Protein AF-A0A7X8Z8Q1-F1 (afdb_monomer_lite)

Sequence (194 aa):
MADNWYVILELEFDPPVEDEQKIADKIDERAKFWSTHFNDFKMGAQYRAWHQNIPQIKKDMIGAANIRKQLAADACTIVYGPVDKLLKTIGRKGNITADEGDKLSKKLKISVDVVKKRAAKLGIKWDTSGGSKDYQATYDKYYKTKPQNASSFDGMKQMLSSFNVDNLYDFLYVNTTVKNANRLPCETLRQRAA

Structure (mmCIF, N/CA/C/O backbone):
data_AF-A0A7X8Z8Q1-F1
#
_entry.id   AF-A0A7X8Z8Q1-F1
#
loop_
_atom_site.group_PDB
_atom_site.id
_atom_site.type_symbol
_atom_site.label_atom_id
_atom_site.label_alt_id
_atom_site.label_comp_id
_atom_site.label_asym_id
_atom_site.label_entity_id
_atom_site.label_seq_id
_atom_site.pdbx_PDB_ins_code
_atom_site.Cartn_x
_atom_site.Cartn_y
_atom_site.Cartn_z
_atom_site.occupancy
_atom_site.B_iso_or_equiv
_atom_site.auth_seq_id
_atom_site.auth_comp_id
_atom_site.auth_asym_id
_atom_site.auth_atom_id
_atom_site.pdbx_PDB_model_num
ATOM 1 N N . MET A 1 1 ? -9.024 14.309 16.406 1.00 36.28 1 MET A N 1
ATOM 2 C CA . MET A 1 1 ? -9.022 13.390 15.250 1.00 36.28 1 MET A CA 1
ATOM 3 C C . MET A 1 1 ? -10.351 12.669 15.314 1.00 36.28 1 MET A C 1
ATOM 5 O O . MET A 1 1 ? -10.751 12.312 16.412 1.00 36.28 1 MET A O 1
ATOM 9 N N . ALA A 1 2 ? -11.109 12.615 14.220 1.00 45.81 2 ALA A N 1
ATOM 10 C CA . ALA A 1 2 ? -12.362 11.866 14.207 1.00 45.81 2 ALA A CA 1
ATOM 11 C C . ALA A 1 2 ? -11.986 10.383 14.145 1.00 45.81 2 ALA A C 1
ATOM 13 O O . ALA A 1 2 ? -11.731 9.853 13.064 1.00 45.81 2 ALA A O 1
ATOM 14 N N . ASP A 1 3 ? -11.798 9.770 15.311 1.00 64.50 3 ASP A N 1
ATOM 15 C CA . ASP A 1 3 ? -11.379 8.380 15.381 1.00 64.50 3 ASP A CA 1
ATOM 16 C C . ASP A 1 3 ? -12.528 7.506 14.868 1.00 64.50 3 ASP A C 1
ATOM 18 O O . ASP A 1 3 ? -13.650 7.556 15.368 1.00 64.50 3 ASP A O 1
ATOM 22 N N . ASN A 1 4 ? -12.263 6.742 13.813 1.00 76.25 4 ASN A N 1
ATOM 23 C CA . ASN A 1 4 ? -13.272 5.892 13.206 1.00 76.25 4 ASN A CA 1
ATOM 24 C C . ASN A 1 4 ? -13.434 4.602 14.021 1.00 76.25 4 ASN A C 1
ATOM 26 O O . ASN A 1 4 ? -12.453 3.900 14.276 1.00 76.25 4 ASN A O 1
ATOM 30 N N . TRP A 1 5 ? -14.673 4.256 14.376 1.00 76.94 5 TRP A N 1
ATOM 31 C CA . TRP A 1 5 ? -14.970 3.087 15.202 1.00 76.94 5 TRP A CA 1
ATOM 32 C C . TRP A 1 5 ? -14.520 1.756 14.584 1.00 76.94 5 TRP A C 1
ATOM 34 O O . TRP A 1 5 ? -14.044 0.900 15.322 1.00 76.94 5 TRP A O 1
ATOM 44 N N . TYR A 1 6 ? -14.548 1.592 13.254 1.00 73.50 6 TYR A N 1
ATOM 45 C CA . TYR A 1 6 ? -14.004 0.385 12.606 1.00 73.50 6 TYR A CA 1
ATOM 46 C C . TYR A 1 6 ? -12.494 0.251 12.816 1.00 73.50 6 TYR A C 1
ATOM 48 O O . TYR A 1 6 ? -11.993 -0.854 13.008 1.00 73.50 6 TYR A O 1
ATOM 56 N N . VAL A 1 7 ? -11.771 1.374 12.815 1.00 73.12 7 VAL A N 1
ATOM 57 C CA . VAL A 1 7 ? -10.318 1.394 13.028 1.00 73.12 7 VAL A CA 1
ATOM 58 C C . VAL A 1 7 ? -9.995 1.133 14.499 1.00 73.12 7 VAL A C 1
ATOM 60 O O . VAL A 1 7 ? -9.106 0.341 14.790 1.00 73.12 7 VAL A O 1
ATOM 63 N N . ILE A 1 8 ? -10.744 1.742 15.424 1.00 76.56 8 ILE A N 1
ATOM 64 C CA . ILE A 1 8 ? -10.557 1.557 16.874 1.00 76.56 8 ILE A CA 1
ATOM 65 C C . ILE A 1 8 ? -10.864 0.120 17.310 1.00 76.56 8 ILE A C 1
ATOM 67 O O . ILE A 1 8 ? -10.159 -0.449 18.142 1.00 76.56 8 ILE A O 1
ATOM 71 N N . LEU A 1 9 ? -11.930 -0.466 16.767 1.00 75.75 9 LEU A N 1
ATOM 72 C CA . LEU A 1 9 ? -12.338 -1.831 17.089 1.00 75.75 9 LEU A CA 1
ATOM 73 C C . LEU A 1 9 ? -11.526 -2.888 16.325 1.00 75.75 9 LEU A C 1
ATOM 75 O O . LEU A 1 9 ? -11.705 -4.078 16.584 1.00 75.75 9 LEU A O 1
ATOM 79 N N . GLU A 1 10 ? -10.637 -2.462 15.417 1.00 72.38 10 GLU A N 1
ATOM 80 C CA . GLU A 1 10 ? -9.893 -3.322 14.486 1.00 72.38 10 GLU A CA 1
ATOM 81 C C . GLU A 1 10 ? -10.821 -4.299 13.740 1.00 72.38 10 GLU A C 1
ATOM 83 O O . GLU A 1 10 ? -10.521 -5.481 13.574 1.00 72.38 10 GLU A O 1
ATOM 88 N N . LEU A 1 11 ? -11.989 -3.806 13.325 1.00 73.81 11 LEU A N 1
ATOM 89 C CA . LEU A 1 11 ? -12.964 -4.583 12.566 1.00 73.81 11 LEU A CA 1
ATOM 90 C C . LEU A 1 11 ? -12.566 -4.648 11.091 1.00 73.81 11 LEU A C 1
ATOM 92 O O . LEU A 1 11 ? -12.027 -3.688 10.536 1.00 73.81 11 LEU A O 1
ATOM 96 N N . GLU A 1 12 ? -12.902 -5.756 10.428 1.00 64.31 12 GLU A N 1
ATOM 97 C CA . GLU A 1 12 ? -12.781 -5.843 8.974 1.00 64.31 12 GLU A CA 1
ATOM 98 C C . GLU A 1 12 ? -13.734 -4.834 8.314 1.00 64.31 12 GLU A C 1
ATOM 100 O O . GLU A 1 12 ? -14.942 -4.808 8.569 1.00 64.31 12 GLU A O 1
ATOM 105 N N . PHE A 1 13 ? -13.158 -3.951 7.497 1.00 69.00 13 PHE A N 1
ATOM 106 C CA . PHE A 1 13 ? -13.870 -2.890 6.781 1.00 69.00 13 PHE A CA 1
ATOM 107 C C . PHE A 1 13 ? -13.945 -3.137 5.260 1.00 69.00 13 PHE A C 1
ATOM 109 O O . PHE A 1 13 ? -14.604 -2.368 4.562 1.00 69.00 13 PHE A O 1
ATOM 116 N N . ASP A 1 14 ? -13.308 -4.198 4.741 1.00 56.62 14 ASP A N 1
ATOM 117 C CA . ASP A 1 14 ? -13.342 -4.604 3.324 1.00 56.62 14 ASP A CA 1
ATOM 118 C C . ASP A 1 14 ? -13.239 -6.145 3.183 1.00 56.62 14 ASP A C 1
ATOM 120 O O . ASP A 1 14 ? -12.134 -6.673 3.012 1.00 56.62 14 ASP A O 1
ATOM 124 N N . PRO A 1 15 ? -14.361 -6.890 3.275 1.00 57.16 15 PRO A N 1
ATOM 125 C CA . PRO A 1 15 ? -15.748 -6.419 3.350 1.00 57.16 15 PRO A CA 1
ATOM 126 C C . PRO A 1 15 ? -16.149 -5.938 4.761 1.00 57.16 15 PRO A C 1
ATOM 128 O O . PRO A 1 15 ? -15.620 -6.438 5.752 1.00 57.16 15 PRO A O 1
ATOM 131 N N . PRO A 1 16 ? -17.078 -4.971 4.882 1.00 67.12 16 PRO A N 1
ATOM 132 C CA . PRO A 1 16 ? -17.529 -4.485 6.180 1.00 67.12 16 PRO A CA 1
ATOM 133 C C . PRO A 1 16 ? -18.301 -5.569 6.933 1.00 67.12 16 PRO A C 1
ATOM 135 O O . PRO A 1 16 ? -19.224 -6.175 6.390 1.00 67.12 16 PRO A O 1
ATOM 138 N N . VAL A 1 17 ? -17.965 -5.777 8.207 1.00 68.56 17 VAL A N 1
ATOM 139 C CA . VAL A 1 17 ? -18.779 -6.616 9.097 1.00 68.56 17 VAL A CA 1
ATOM 140 C C . VAL A 1 17 ? -20.164 -5.974 9.243 1.00 68.56 17 VAL A C 1
ATOM 142 O O . VAL A 1 17 ? -20.275 -4.870 9.778 1.00 68.56 17 VAL A O 1
ATOM 145 N N . GLU A 1 18 ? -21.207 -6.646 8.748 1.00 65.12 18 GLU A N 1
ATOM 146 C CA . GLU A 1 18 ? -22.607 -6.197 8.865 1.00 65.12 18 GLU A CA 1
ATOM 147 C C . GLU A 1 18 ? -23.336 -6.815 10.076 1.00 65.12 18 GLU A C 1
ATOM 149 O O . GLU A 1 18 ? -24.336 -6.257 10.534 1.00 65.12 18 GLU A O 1
ATOM 154 N N . ASP A 1 19 ? -22.804 -7.915 10.626 1.00 75.06 19 ASP A N 1
ATOM 155 C CA . ASP A 1 19 ? -23.360 -8.636 11.778 1.00 75.06 19 ASP A CA 1
ATOM 156 C C . ASP A 1 19 ? -23.301 -7.794 13.061 1.00 75.06 19 ASP A C 1
ATOM 158 O O . ASP A 1 19 ? -22.237 -7.606 13.658 1.00 75.06 19 ASP A O 1
ATOM 162 N N . GLU A 1 20 ? -24.465 -7.349 13.538 1.00 74.19 20 GLU A N 1
ATOM 163 C CA . GLU A 1 20 ? -24.579 -6.526 14.752 1.00 74.19 20 GLU A CA 1
ATOM 164 C C . GLU A 1 20 ? -24.026 -7.244 15.984 1.00 74.19 20 GLU A C 1
ATOM 166 O O . GLU A 1 20 ? -23.407 -6.627 16.848 1.00 74.19 20 GLU A O 1
ATOM 171 N N . GLN A 1 21 ? -24.220 -8.562 16.037 1.00 76.56 21 GLN A N 1
ATOM 172 C CA . GLN A 1 21 ? -23.800 -9.400 17.152 1.00 76.56 21 GLN A CA 1
ATOM 173 C C . GLN A 1 21 ? -22.279 -9.573 17.184 1.00 76.56 21 GLN A C 1
ATOM 175 O O . GLN A 1 21 ? -21.671 -9.396 18.233 1.00 76.56 21 GLN A O 1
ATOM 180 N N . LYS A 1 22 ? -21.635 -9.765 16.023 1.00 78.56 22 LYS A N 1
ATOM 181 C CA . LYS A 1 22 ? -20.165 -9.783 15.935 1.00 78.56 22 LYS A CA 1
ATOM 182 C C . LYS A 1 22 ? -19.559 -8.442 16.330 1.00 78.56 22 LYS A C 1
ATOM 184 O O . LYS A 1 22 ? -18.524 -8.412 16.985 1.00 78.56 22 LYS A O 1
ATOM 189 N N . ILE A 1 23 ? -20.194 -7.334 15.941 1.00 77.12 23 ILE A N 1
ATOM 190 C CA . ILE A 1 23 ? -19.758 -5.991 16.340 1.00 77.12 23 ILE A CA 1
ATOM 191 C C . ILE A 1 23 ? -19.909 -5.819 17.856 1.00 77.12 23 ILE A C 1
ATOM 193 O O . ILE A 1 23 ? -18.981 -5.333 18.498 1.00 77.12 23 ILE A O 1
ATOM 197 N N . ALA A 1 24 ? -21.034 -6.245 18.438 1.00 80.00 24 ALA A N 1
ATOM 198 C CA . ALA A 1 24 ? -21.265 -6.199 19.881 1.00 80.00 24 ALA A CA 1
ATOM 199 C C . ALA A 1 24 ? -20.206 -6.996 20.654 1.00 80.00 24 ALA A C 1
ATOM 201 O O . ALA A 1 24 ? -19.577 -6.449 21.561 1.00 80.00 24 ALA A O 1
ATOM 202 N N . ASP A 1 25 ? -19.951 -8.236 20.233 1.00 83.56 25 ASP A N 1
ATOM 203 C CA . ASP A 1 25 ? -18.945 -9.111 20.835 1.00 83.56 25 ASP A CA 1
ATOM 204 C C . ASP A 1 25 ? -17.553 -8.472 20.765 1.00 83.56 25 ASP A C 1
ATOM 206 O O . ASP A 1 25 ? -16.800 -8.483 21.742 1.00 83.56 25 ASP A O 1
ATOM 210 N N . LYS A 1 26 ? -17.217 -7.835 19.635 1.00 83.50 26 LYS A N 1
ATOM 211 C CA . LYS A 1 26 ? -15.917 -7.178 19.466 1.00 83.50 26 LYS A CA 1
ATOM 212 C C . LYS A 1 26 ? -15.772 -5.891 20.262 1.00 83.50 26 LYS A C 1
ATOM 214 O O . LYS A 1 26 ? -14.686 -5.631 20.781 1.00 83.50 26 LYS A O 1
ATOM 219 N N . ILE A 1 27 ? -16.850 -5.124 20.419 1.00 84.00 27 ILE A N 1
ATOM 220 C CA . ILE A 1 27 ? -16.888 -3.984 21.340 1.00 84.00 27 ILE A CA 1
ATOM 221 C C . ILE A 1 27 ? -16.636 -4.466 22.767 1.00 84.00 27 ILE A C 1
ATOM 223 O O . ILE A 1 27 ? -15.822 -3.867 23.462 1.00 84.00 27 ILE A O 1
ATOM 227 N N . ASP A 1 28 ? -17.276 -5.552 23.198 1.00 83.62 28 ASP A N 1
ATOM 228 C CA . ASP A 1 28 ? -17.140 -6.051 24.567 1.00 83.62 28 ASP A CA 1
ATOM 229 C C . ASP A 1 28 ? -15.753 -6.672 24.831 1.00 83.62 28 ASP A C 1
ATOM 231 O O . ASP A 1 28 ? -15.176 -6.469 25.904 1.00 83.62 28 ASP A O 1
ATOM 235 N N . GLU A 1 29 ? -15.158 -7.365 23.854 1.00 86.50 29 GLU A N 1
ATOM 236 C CA . GLU A 1 29 ? -13.759 -7.807 23.932 1.00 86.50 29 GLU A CA 1
ATOM 237 C C . GLU A 1 29 ? -12.791 -6.622 24.045 1.00 86.50 29 GLU A C 1
ATOM 239 O O . GLU A 1 29 ? -11.922 -6.601 24.924 1.00 86.50 29 GLU A O 1
ATOM 244 N N . ARG A 1 30 ? -12.947 -5.610 23.182 1.00 84.06 30 ARG A N 1
ATOM 245 C CA . ARG A 1 30 ? -12.082 -4.423 23.185 1.00 84.06 30 ARG A CA 1
ATOM 246 C C . ARG A 1 30 ? -12.275 -3.580 24.436 1.00 84.06 30 ARG A C 1
ATOM 248 O O . ARG A 1 30 ? -11.290 -3.100 24.985 1.00 84.06 30 ARG A O 1
ATOM 255 N N . ALA A 1 31 ? -13.495 -3.484 24.954 1.00 85.00 31 ALA A N 1
ATOM 256 C CA . ALA A 1 31 ? -13.794 -2.837 26.225 1.00 85.00 31 ALA A CA 1
ATOM 257 C C . ALA A 1 31 ? -13.007 -3.464 27.384 1.00 85.00 31 ALA A C 1
ATOM 259 O O . ALA A 1 31 ? -12.359 -2.752 28.153 1.00 85.00 31 ALA A O 1
ATOM 260 N N . LYS A 1 32 ? -13.010 -4.801 27.482 1.00 86.56 32 LYS A N 1
ATOM 261 C CA . LYS A 1 32 ? -12.230 -5.546 28.487 1.00 86.56 32 LYS A CA 1
ATOM 262 C C . LYS A 1 32 ? -10.726 -5.346 28.304 1.00 86.56 32 LYS A C 1
ATOM 264 O O . LYS A 1 32 ? -9.998 -5.168 29.282 1.00 86.56 32 LYS A O 1
ATOM 269 N N . PHE A 1 33 ? -10.261 -5.351 27.056 1.00 86.50 33 PHE A N 1
ATOM 270 C CA . PHE A 1 33 ? -8.860 -5.093 26.744 1.00 86.50 33 PHE A CA 1
ATOM 271 C C . PHE A 1 33 ? -8.441 -3.688 27.194 1.00 86.50 33 PHE A C 1
ATOM 273 O O . PHE A 1 33 ? -7.469 -3.549 27.937 1.00 86.50 33 PHE A O 1
ATOM 280 N N . TRP A 1 34 ? -9.196 -2.654 26.817 1.00 87.06 34 TRP A N 1
ATOM 281 C CA . TRP A 1 34 ? -8.911 -1.267 27.180 1.00 87.06 34 TRP A CA 1
ATOM 282 C C . TRP A 1 34 ? -8.914 -1.057 28.689 1.00 87.06 34 TRP A C 1
ATOM 284 O O . TRP A 1 34 ? -7.965 -0.469 29.199 1.00 87.06 34 TRP A O 1
ATOM 294 N N . SER A 1 35 ? -9.914 -1.580 29.408 1.00 83.88 35 SER A N 1
ATOM 295 C CA . SER A 1 35 ? -10.007 -1.419 30.865 1.00 83.88 35 SER A CA 1
ATOM 296 C C . SER A 1 35 ? -8.839 -2.056 31.614 1.00 83.88 35 SER A C 1
ATOM 298 O O . SER A 1 35 ? -8.353 -1.494 32.595 1.00 83.88 35 SER A O 1
ATOM 300 N N . THR A 1 36 ? -8.318 -3.171 31.100 1.00 84.06 36 THR A N 1
ATOM 301 C CA . THR A 1 36 ? -7.148 -3.856 31.666 1.00 84.06 36 THR A CA 1
ATOM 302 C C . THR A 1 36 ? -5.845 -3.107 31.355 1.00 84.06 36 THR A C 1
ATOM 304 O O . THR A 1 36 ? -4.914 -3.113 32.157 1.00 84.06 36 THR A O 1
ATOM 307 N N . HIS A 1 37 ? -5.785 -2.398 30.224 1.00 84.12 37 HIS A N 1
ATOM 308 C CA . HIS A 1 37 ? -4.598 -1.671 29.759 1.00 84.12 37 HIS A CA 1
ATOM 309 C C . HIS A 1 37 ? -4.628 -0.166 30.072 1.00 84.12 37 HIS A C 1
ATOM 311 O O . HIS A 1 37 ? -3.801 0.589 29.565 1.00 84.12 37 HIS A O 1
ATOM 317 N N . PHE A 1 38 ? -5.516 0.317 30.948 1.00 82.62 38 PHE A N 1
ATOM 318 C CA . PHE A 1 38 ? -5.538 1.735 31.340 1.00 82.62 38 PHE A CA 1
ATOM 319 C C . PHE A 1 38 ? -4.209 2.233 31.922 1.00 82.62 38 PHE A C 1
ATOM 321 O O . PHE A 1 38 ? -3.868 3.409 31.773 1.00 82.62 38 PHE A O 1
ATOM 328 N N . ASN A 1 39 ? -3.440 1.354 32.560 1.00 78.06 39 ASN A N 1
ATOM 329 C CA . ASN A 1 39 ? -2.140 1.697 33.135 1.00 78.06 39 ASN A CA 1
ATOM 330 C C . ASN A 1 39 ? -0.989 1.664 32.113 1.00 78.06 39 ASN A C 1
ATOM 332 O O . ASN A 1 39 ? 0.160 1.873 32.493 1.00 78.06 39 ASN A O 1
ATOM 336 N N . ASP A 1 40 ? -1.273 1.426 30.828 1.00 82.88 40 ASP A N 1
ATOM 337 C CA . ASP A 1 40 ? -0.276 1.509 29.763 1.00 82.88 40 ASP A CA 1
ATOM 338 C C . ASP A 1 40 ? 0.251 2.949 29.638 1.00 82.88 40 ASP A C 1
ATOM 340 O O . ASP A 1 40 ? -0.505 3.900 29.422 1.00 82.88 40 ASP A O 1
ATOM 344 N N . PHE A 1 41 ? 1.568 3.106 29.770 1.00 74.88 41 PHE A N 1
ATOM 345 C CA . PHE A 1 41 ? 2.250 4.398 29.750 1.00 74.88 41 PHE A CA 1
ATOM 346 C C . PHE A 1 41 ? 2.099 5.141 28.414 1.00 74.88 41 PHE A C 1
ATOM 348 O O . PHE A 1 41 ? 2.119 6.369 28.391 1.00 74.88 41 PHE A O 1
ATOM 355 N N . LYS A 1 42 ? 1.946 4.419 27.295 1.00 78.75 42 LYS A N 1
ATOM 356 C CA . LYS A 1 42 ? 1.845 5.031 25.961 1.00 78.75 42 LYS A CA 1
ATOM 357 C C . LYS A 1 42 ? 0.400 5.216 25.518 1.00 78.75 42 LYS A C 1
ATOM 359 O O . LYS A 1 42 ? 0.052 6.285 25.026 1.00 78.75 42 LYS A O 1
ATOM 364 N N . MET A 1 43 ? -0.427 4.185 25.686 1.00 78.31 43 MET A N 1
ATOM 365 C CA . MET A 1 43 ? -1.784 4.152 25.123 1.00 78.31 43 MET A CA 1
ATOM 366 C C . MET A 1 43 ? -2.901 4.248 26.169 1.00 78.31 43 MET A C 1
ATOM 368 O O . MET A 1 43 ? -4.070 4.357 25.806 1.00 78.31 43 MET A O 1
ATOM 372 N N . GLY A 1 44 ? -2.583 4.299 27.465 1.00 81.06 44 GLY A N 1
ATOM 373 C CA . GLY A 1 44 ? -3.581 4.293 28.538 1.00 81.06 44 GLY A CA 1
ATOM 374 C C . GLY A 1 44 ? -4.571 5.461 28.494 1.00 81.06 44 GLY A C 1
ATOM 375 O O . GLY A 1 44 ? -5.733 5.299 28.868 1.00 81.06 44 GLY A O 1
ATOM 376 N N . ALA A 1 45 ? -4.158 6.642 28.023 1.00 83.25 45 ALA A N 1
ATOM 377 C CA . ALA A 1 45 ? -5.069 7.776 27.828 1.00 83.25 45 ALA A CA 1
ATOM 378 C C . ALA A 1 45 ? -6.061 7.530 26.674 1.00 83.25 45 ALA A C 1
ATOM 380 O O . ALA A 1 45 ? -7.244 7.841 26.806 1.00 83.25 45 ALA A O 1
ATOM 381 N N . GLN A 1 46 ? -5.600 6.913 25.579 1.00 81.50 46 GLN A N 1
ATOM 382 C CA . GLN A 1 46 ? -6.444 6.565 24.431 1.00 81.50 46 GLN A CA 1
ATOM 383 C C . GLN A 1 46 ? -7.420 5.440 24.779 1.00 81.50 46 GLN A C 1
ATOM 385 O O . GLN A 1 46 ? -8.611 5.569 24.522 1.00 81.50 46 GLN A O 1
ATOM 390 N N . TYR A 1 47 ? -6.955 4.393 25.467 1.00 82.88 47 TYR A N 1
ATOM 391 C CA . TYR A 1 47 ? -7.818 3.305 25.929 1.00 82.88 47 TYR A CA 1
ATOM 392 C C . TYR A 1 47 ? -8.934 3.801 26.855 1.00 82.88 47 TYR A C 1
ATOM 394 O O . TYR A 1 47 ? -10.079 3.375 26.709 1.00 82.88 47 TYR A O 1
ATOM 402 N N . ARG A 1 48 ? -8.645 4.745 27.765 1.00 81.94 48 ARG A N 1
ATOM 403 C CA . ARG A 1 48 ? -9.681 5.381 28.600 1.00 81.94 48 ARG A CA 1
ATOM 404 C C . ARG A 1 48 ? -10.696 6.152 27.759 1.00 81.94 48 ARG A C 1
ATOM 406 O O . ARG A 1 48 ? -11.894 5.999 27.984 1.00 81.94 48 ARG A O 1
ATOM 413 N N . ALA A 1 49 ? -10.235 6.939 26.787 1.00 84.81 49 ALA A N 1
ATOM 414 C CA . ALA A 1 49 ? -11.114 7.699 25.903 1.00 84.81 49 ALA A CA 1
ATOM 415 C C . ALA A 1 49 ? -12.013 6.782 25.052 1.00 84.81 49 ALA A C 1
ATOM 417 O O . ALA A 1 49 ? -13.216 7.014 24.955 1.00 84.81 49 ALA A O 1
ATOM 418 N N . TRP A 1 50 ? -11.472 5.703 24.478 1.00 83.12 50 TRP A N 1
ATOM 419 C CA . TRP A 1 50 ? -12.260 4.736 23.705 1.00 83.12 50 TRP A CA 1
ATOM 420 C C . TRP A 1 50 ? -13.253 3.973 24.578 1.00 83.12 50 TRP A C 1
ATOM 422 O O . TRP A 1 50 ? -14.410 3.816 24.196 1.00 83.12 50 TRP A O 1
ATOM 432 N N . HIS A 1 51 ? -12.848 3.585 25.790 1.00 84.31 51 HIS A N 1
ATOM 433 C CA . HIS A 1 51 ? -13.740 2.933 26.742 1.00 84.31 51 H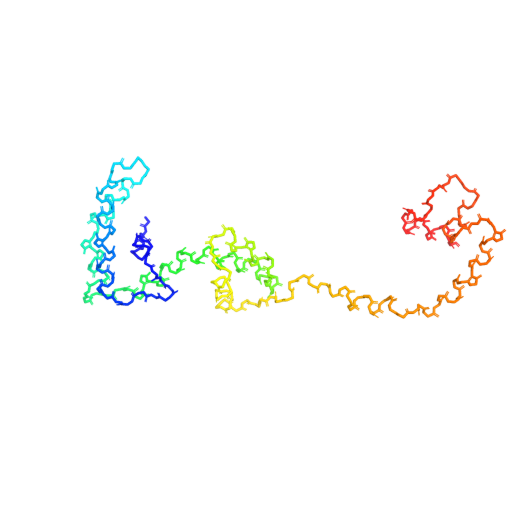IS A CA 1
ATOM 434 C C . HIS A 1 51 ? -14.904 3.841 27.171 1.00 84.31 51 HIS A C 1
ATOM 436 O O . HIS A 1 51 ? -16.040 3.385 27.275 1.00 84.31 51 HIS A O 1
ATOM 442 N N . GLN A 1 52 ? -14.661 5.136 27.390 1.00 84.62 52 GLN A N 1
ATOM 443 C CA . GLN A 1 52 ? -15.731 6.094 27.696 1.00 84.62 52 GLN A CA 1
ATOM 444 C C . GLN A 1 52 ? -16.708 6.280 26.527 1.00 84.62 52 GLN A C 1
ATOM 446 O O . GLN A 1 52 ? -17.894 6.507 26.756 1.00 84.62 52 GLN A O 1
ATOM 451 N N . ASN A 1 53 ? -16.238 6.123 25.288 1.00 83.75 53 ASN A N 1
ATOM 452 C CA . ASN A 1 53 ? -17.058 6.239 24.084 1.00 83.75 53 ASN A CA 1
ATOM 453 C C . ASN A 1 53 ? -17.827 4.957 23.716 1.00 83.75 53 ASN A C 1
ATOM 455 O O . ASN A 1 53 ? -18.594 4.990 22.759 1.00 83.75 53 ASN A O 1
ATOM 459 N N . ILE A 1 54 ? -17.713 3.851 24.465 1.00 82.81 54 ILE A N 1
ATOM 460 C CA . ILE A 1 54 ? -18.457 2.599 24.195 1.00 82.81 54 ILE A CA 1
ATOM 461 C C . ILE A 1 54 ? -19.966 2.814 23.983 1.00 82.81 54 ILE A C 1
ATOM 463 O O . ILE A 1 54 ? -20.500 2.245 23.029 1.00 82.81 54 ILE A O 1
ATOM 467 N N . PRO A 1 55 ? -20.683 3.616 24.796 1.00 82.00 55 PRO A N 1
ATOM 468 C CA . PRO A 1 55 ? -22.109 3.854 24.575 1.00 82.00 55 PRO A CA 1
ATOM 469 C C . PRO A 1 55 ? -22.390 4.540 23.232 1.00 82.00 55 PRO A C 1
ATOM 471 O O . PRO A 1 55 ? -23.363 4.205 22.559 1.00 82.00 55 PRO A O 1
ATOM 474 N N . GLN A 1 56 ? -21.514 5.461 22.820 1.00 80.75 56 GLN A N 1
ATOM 475 C CA . GLN A 1 56 ? -21.606 6.154 21.537 1.00 80.75 56 GLN A CA 1
ATOM 476 C C . GLN A 1 56 ? -21.272 5.210 20.374 1.00 80.75 56 GLN A C 1
ATOM 478 O O . GLN A 1 56 ? -22.016 5.164 19.402 1.00 80.75 56 GLN A O 1
ATOM 483 N N . ILE A 1 57 ? -20.237 4.375 20.516 1.00 78.50 57 ILE A N 1
ATOM 484 C CA . ILE A 1 57 ? -19.880 3.325 19.549 1.00 78.50 57 ILE A CA 1
ATOM 485 C C . ILE A 1 57 ? -21.057 2.368 19.351 1.00 78.50 57 ILE A C 1
ATOM 487 O O . ILE A 1 57 ? -21.443 2.091 18.217 1.00 78.50 57 ILE A O 1
ATOM 491 N N . LYS A 1 58 ? -21.665 1.892 20.447 1.00 79.81 58 LYS A N 1
ATOM 492 C CA . LYS A 1 58 ? -22.853 1.035 20.382 1.00 79.81 58 LYS A CA 1
ATOM 493 C C . LYS A 1 58 ? -24.002 1.762 19.694 1.00 79.81 58 LYS A C 1
ATOM 495 O O . LYS A 1 58 ? -24.644 1.143 18.874 1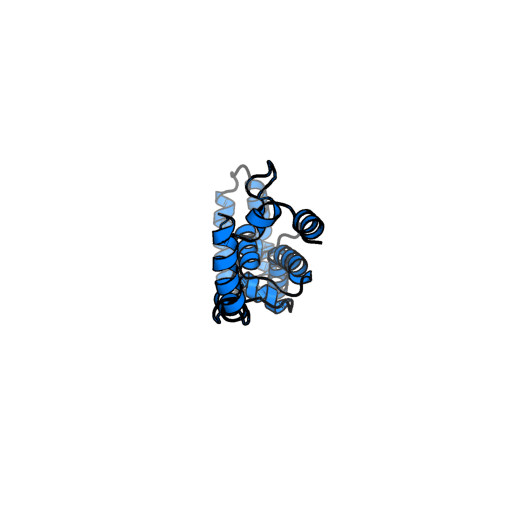.00 79.81 58 LYS A O 1
ATOM 500 N N . LYS A 1 59 ? -24.226 3.055 19.925 1.00 79.00 59 LYS A N 1
ATOM 501 C CA . LYS A 1 59 ? -25.291 3.818 19.250 1.00 79.00 59 LYS A CA 1
ATOM 502 C C . LYS A 1 59 ? -25.047 4.031 17.747 1.00 79.00 59 LYS A C 1
ATOM 504 O O . LYS A 1 59 ? -25.986 3.948 16.959 1.00 79.00 59 LYS A O 1
ATOM 509 N N . ASP A 1 60 ? -23.804 4.301 17.357 1.00 73.88 60 ASP A N 1
ATOM 510 C CA . ASP A 1 60 ? -23.420 4.575 15.966 1.00 73.88 60 ASP A CA 1
ATOM 511 C C . ASP A 1 60 ? -23.329 3.287 15.131 1.00 73.88 60 ASP A C 1
ATOM 513 O O . ASP A 1 60 ? -23.635 3.283 13.934 1.00 73.88 60 ASP A O 1
ATOM 517 N N . MET A 1 61 ? -22.923 2.183 15.770 1.00 71.12 61 MET A N 1
ATOM 518 C CA . MET A 1 61 ? -22.728 0.879 15.139 1.00 71.12 61 MET A CA 1
ATOM 519 C C . MET A 1 61 ? -23.821 -0.142 15.447 1.00 71.12 61 MET A C 1
ATOM 521 O O . MET A 1 61 ? -23.820 -1.181 14.811 1.00 71.12 61 MET A O 1
ATOM 525 N N . ILE A 1 62 ? -24.732 0.056 16.396 1.00 67.75 62 ILE A N 1
ATOM 526 C CA . ILE A 1 62 ? -25.787 -0.905 16.769 1.00 67.75 62 ILE A CA 1
ATOM 527 C C . ILE A 1 62 ? -27.088 -0.132 17.028 1.00 67.75 62 ILE A C 1
ATOM 529 O O . ILE A 1 62 ? -27.177 0.717 17.911 1.00 67.75 62 ILE A O 1
ATOM 533 N N . GLY A 1 63 ? -28.126 -0.421 16.243 1.00 63.56 63 GLY A N 1
ATOM 534 C CA . GLY A 1 63 ? -29.433 0.229 16.361 1.00 63.56 63 GLY A CA 1
ATOM 535 C C . GLY A 1 63 ? -29.772 1.189 15.217 1.00 63.56 63 GLY A C 1
ATOM 536 O O . GLY A 1 63 ? -29.136 1.196 14.168 1.00 63.56 63 GLY A O 1
ATOM 537 N N . ALA A 1 64 ? -30.822 1.989 15.415 1.00 54.16 64 ALA A N 1
ATOM 538 C CA . ALA A 1 64 ? -31.559 2.667 14.341 1.00 54.16 64 ALA A CA 1
ATOM 539 C C . ALA A 1 64 ? -30.778 3.738 13.552 1.00 54.16 64 ALA A C 1
ATOM 541 O O . ALA A 1 64 ? -31.170 4.062 12.435 1.00 54.16 64 ALA A O 1
ATOM 542 N N . ALA A 1 65 ? -29.690 4.287 14.105 1.00 61.16 65 ALA A N 1
ATOM 543 C CA . ALA A 1 65 ? -28.859 5.278 13.414 1.00 61.16 65 ALA A CA 1
ATOM 544 C C . ALA A 1 65 ? -27.915 4.652 12.370 1.00 61.16 65 ALA A C 1
ATOM 546 O O . ALA A 1 65 ? -27.540 5.337 11.425 1.00 61.16 65 ALA A O 1
ATOM 547 N N . ASN A 1 66 ? -27.545 3.376 12.559 1.00 65.50 66 ASN A N 1
ATOM 548 C CA . ASN A 1 66 ? -26.686 2.531 11.721 1.00 65.50 66 ASN A CA 1
ATOM 549 C C . ASN A 1 66 ? -25.869 3.261 10.633 1.00 65.50 66 ASN A C 1
ATOM 551 O O . ASN A 1 66 ? -26.105 3.103 9.433 1.00 65.50 66 ASN A O 1
ATOM 555 N N . ILE A 1 67 ? -24.845 4.011 11.046 1.00 71.25 67 ILE A N 1
ATOM 556 C CA . ILE A 1 67 ? -23.911 4.661 10.114 1.00 71.25 67 ILE A CA 1
ATOM 557 C C . ILE A 1 67 ? -22.755 3.728 9.714 1.00 71.25 67 ILE A C 1
ATOM 559 O O . ILE A 1 67 ? -21.737 4.190 9.197 1.00 71.25 67 ILE A O 1
ATOM 563 N N . ARG A 1 68 ? -22.898 2.401 9.901 1.00 69.50 68 ARG A N 1
ATOM 564 C CA . ARG A 1 68 ? -21.846 1.394 9.642 1.00 69.50 68 ARG A CA 1
ATOM 565 C C . ARG A 1 68 ? -21.253 1.503 8.244 1.00 69.50 68 ARG A C 1
ATOM 567 O O . ARG A 1 68 ? -20.039 1.459 8.101 1.00 69.50 68 ARG A O 1
ATOM 574 N N . LYS A 1 69 ? -22.088 1.681 7.214 1.00 69.06 69 LYS A N 1
ATOM 575 C CA . LYS A 1 69 ? -21.626 1.776 5.817 1.00 69.06 69 LYS A CA 1
ATOM 576 C C . LYS A 1 69 ? -20.770 3.018 5.573 1.00 69.06 69 LYS A C 1
ATOM 578 O O . LYS A 1 69 ? -19.778 2.945 4.852 1.00 69.06 69 LYS A O 1
ATOM 583 N N . GLN A 1 70 ? -21.130 4.137 6.196 1.00 71.25 70 GLN A N 1
ATOM 584 C CA . GLN A 1 70 ? -20.376 5.382 6.090 1.00 71.25 70 GLN A CA 1
ATOM 585 C C . GLN A 1 70 ? -19.084 5.309 6.908 1.00 71.25 70 GLN A C 1
ATOM 587 O O . GLN A 1 70 ? -18.020 5.627 6.388 1.00 71.25 70 GLN A O 1
ATOM 592 N N . LEU A 1 71 ? -19.143 4.772 8.130 1.00 72.25 71 LEU A N 1
ATOM 593 C CA . LEU A 1 71 ? -17.960 4.520 8.952 1.00 72.25 71 LEU A CA 1
ATOM 594 C C . LEU A 1 71 ? -16.991 3.542 8.274 1.00 72.25 71 LEU A C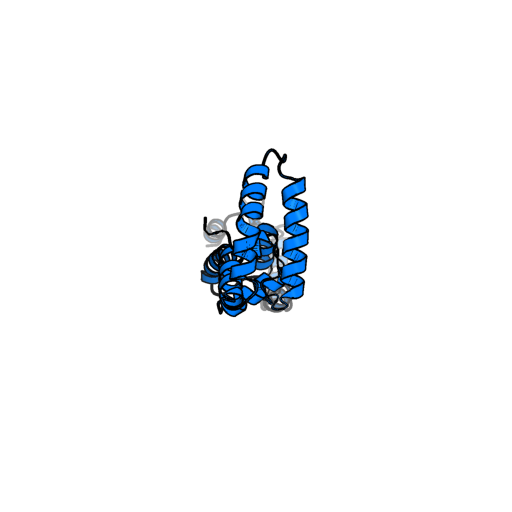 1
ATOM 596 O O . LEU A 1 71 ? -15.793 3.794 8.268 1.00 72.25 71 LEU A O 1
ATOM 600 N N . ALA A 1 72 ? -17.472 2.472 7.644 1.00 68.94 72 ALA A N 1
ATOM 601 C CA . ALA A 1 72 ? -16.624 1.548 6.895 1.00 68.94 72 ALA A CA 1
ATOM 602 C C . ALA A 1 72 ? -15.958 2.227 5.685 1.00 68.94 72 ALA A C 1
ATOM 604 O O . ALA A 1 72 ? -14.769 2.020 5.433 1.00 68.94 72 ALA A O 1
ATOM 605 N N . ALA A 1 73 ? -16.691 3.076 4.957 1.00 70.62 73 ALA A N 1
ATOM 606 C CA . ALA A 1 73 ? -16.145 3.852 3.844 1.00 70.62 73 ALA A CA 1
ATOM 607 C C . ALA A 1 73 ? -15.098 4.883 4.306 1.00 70.62 73 ALA A C 1
ATOM 609 O O . ALA A 1 73 ? -14.053 5.043 3.665 1.00 70.62 73 ALA A O 1
ATOM 610 N N . ASP A 1 74 ? -15.330 5.535 5.443 1.00 73.69 74 ASP A N 1
ATOM 611 C CA . ASP A 1 74 ? -14.380 6.466 6.049 1.00 73.69 74 ASP A CA 1
ATOM 612 C C . ASP A 1 74 ? -13.141 5.732 6.581 1.00 73.69 74 ASP A C 1
ATOM 614 O O . ASP A 1 74 ? -12.023 6.187 6.354 1.00 73.69 74 ASP A O 1
ATOM 618 N N . ALA A 1 75 ? -13.297 4.552 7.193 1.00 72.25 75 ALA A N 1
ATOM 619 C CA . ALA A 1 75 ? -12.187 3.707 7.638 1.00 72.25 75 ALA A CA 1
ATOM 620 C C . ALA A 1 75 ? -11.337 3.246 6.450 1.00 72.25 75 ALA A C 1
ATOM 622 O O . ALA A 1 75 ? -10.114 3.391 6.467 1.00 72.25 75 ALA A O 1
ATOM 623 N N . CYS A 1 76 ? -11.989 2.798 5.371 1.00 68.50 76 CYS A N 1
ATOM 624 C CA . CYS A 1 76 ? -11.334 2.524 4.097 1.00 68.50 76 CYS A CA 1
ATOM 625 C C . CYS A 1 76 ? -10.548 3.742 3.603 1.00 68.50 76 CYS A C 1
ATOM 627 O O . CYS A 1 76 ? -9.440 3.594 3.102 1.00 68.50 76 CYS A O 1
ATOM 629 N N . THR A 1 77 ? -11.101 4.948 3.719 1.00 70.88 77 THR A N 1
ATOM 630 C CA . THR A 1 77 ? -10.442 6.176 3.253 1.00 70.88 77 THR A CA 1
ATOM 631 C C . THR A 1 77 ? -9.272 6.575 4.150 1.00 70.88 77 THR A C 1
ATOM 633 O O . THR A 1 77 ? -8.251 7.030 3.646 1.00 70.88 77 THR A O 1
ATOM 636 N N . ILE A 1 78 ? -9.360 6.360 5.461 1.00 71.88 78 ILE A N 1
ATOM 637 C CA . ILE A 1 78 ? -8.267 6.626 6.404 1.00 71.88 78 ILE A CA 1
ATOM 638 C C . ILE A 1 78 ? -7.111 5.647 6.172 1.00 71.88 78 ILE A C 1
ATOM 640 O O . ILE A 1 78 ? -5.958 6.068 6.069 1.00 71.88 78 ILE A O 1
ATOM 644 N N . VAL A 1 79 ? -7.412 4.352 6.037 1.00 70.50 79 VAL A N 1
ATOM 645 C CA . VAL A 1 79 ? -6.392 3.304 5.883 1.00 70.50 79 VAL A CA 1
ATOM 646 C C . VAL A 1 79 ? -5.823 3.282 4.464 1.00 70.50 79 VAL A C 1
ATOM 648 O O . VAL A 1 79 ? -4.606 3.235 4.279 1.00 70.50 79 VAL A O 1
ATOM 651 N N . TYR A 1 80 ? -6.679 3.363 3.444 1.00 71.44 80 TYR A N 1
ATOM 652 C CA . TYR A 1 80 ? -6.255 3.325 2.046 1.00 71.44 80 TYR A CA 1
ATOM 653 C C . TYR A 1 80 ? -5.961 4.697 1.449 1.00 71.44 80 TYR A C 1
ATOM 655 O O . TYR A 1 80 ? -5.341 4.754 0.398 1.00 71.44 80 TYR A O 1
ATOM 663 N N . GLY A 1 81 ? -6.319 5.813 2.079 1.00 74.69 81 GLY A N 1
ATOM 664 C CA . GLY A 1 81 ? -6.023 7.155 1.560 1.00 74.69 81 GLY A CA 1
ATOM 665 C C . GLY A 1 81 ? -4.530 7.393 1.291 1.00 74.69 81 GLY A C 1
ATOM 666 O O . GLY A 1 81 ? -4.172 7.836 0.194 1.00 74.69 81 GLY A O 1
ATOM 667 N N . PRO A 1 82 ? -3.625 7.051 2.230 1.00 74.06 82 PRO A N 1
ATOM 668 C CA . PRO A 1 82 ? -2.184 7.090 1.987 1.00 74.06 82 PRO A CA 1
ATOM 669 C C . PRO A 1 82 ? -1.738 6.130 0.873 1.00 74.06 82 PRO A C 1
ATOM 671 O O . PRO A 1 82 ? -0.888 6.495 0.057 1.00 74.06 82 PRO A O 1
ATOM 674 N N . VAL A 1 83 ? -2.334 4.932 0.811 1.00 73.62 83 VAL A N 1
ATOM 675 C CA . VAL A 1 83 ? -2.067 3.913 -0.221 1.00 73.62 83 VAL A CA 1
ATOM 676 C C . VAL A 1 83 ? -2.439 4.457 -1.598 1.00 73.62 83 VAL A C 1
ATOM 678 O O . VAL A 1 83 ? -1.611 4.473 -2.501 1.00 73.62 83 VAL A O 1
ATOM 681 N N . ASP A 1 84 ? -3.648 4.986 -1.743 1.00 76.12 84 ASP A N 1
ATOM 682 C CA . ASP A 1 84 ? -4.184 5.544 -2.977 1.00 76.12 84 ASP A CA 1
ATOM 683 C C . ASP A 1 84 ? -3.384 6.762 -3.443 1.00 76.12 84 ASP A C 1
ATOM 685 O O . ASP A 1 84 ? -3.154 6.935 -4.638 1.00 76.12 84 ASP A O 1
ATOM 689 N N . LYS A 1 85 ? -2.921 7.612 -2.518 1.00 80.31 85 LYS A N 1
ATOM 690 C CA . LYS A 1 85 ? -2.066 8.759 -2.854 1.00 80.31 85 LYS A CA 1
ATOM 691 C C . LYS A 1 85 ? -0.719 8.304 -3.420 1.00 80.31 85 LYS A C 1
ATOM 693 O O . LYS A 1 85 ? -0.233 8.881 -4.397 1.00 80.31 85 LYS A O 1
ATOM 698 N N . LEU A 1 86 ? -0.128 7.260 -2.839 1.00 76.25 86 LEU A N 1
ATOM 699 C CA . LEU A 1 86 ? 1.107 6.659 -3.343 1.00 76.25 86 LEU A CA 1
ATOM 700 C C . LEU A 1 86 ? 0.877 5.959 -4.685 1.00 76.25 86 LEU A C 1
ATOM 702 O O . LEU A 1 86 ? 1.636 6.204 -5.620 1.00 76.25 86 LEU A O 1
ATOM 706 N N . LEU A 1 87 ? -0.204 5.189 -4.817 1.00 77.44 87 LEU A N 1
ATOM 707 C CA . LEU A 1 87 ? -0.609 4.551 -6.070 1.00 77.44 87 LEU A CA 1
ATOM 708 C C . LEU A 1 87 ? -0.813 5.580 -7.182 1.00 77.44 87 LEU A C 1
ATOM 710 O O . LEU A 1 87 ? -0.258 5.413 -8.259 1.00 77.44 87 LEU A O 1
ATOM 714 N N . LYS A 1 88 ? -1.510 6.691 -6.918 1.00 79.31 88 LYS A N 1
ATOM 715 C CA . LYS A 1 88 ? -1.658 7.799 -7.878 1.00 79.31 88 LYS A CA 1
ATOM 716 C C . LYS A 1 88 ? -0.319 8.424 -8.258 1.00 79.31 88 LYS A C 1
ATOM 718 O O . LYS A 1 88 ? -0.146 8.830 -9.399 1.00 79.31 88 LYS A O 1
ATOM 723 N N . THR A 1 89 ? 0.623 8.518 -7.322 1.00 77.81 89 THR A N 1
ATOM 724 C CA . THR A 1 89 ? 1.949 9.093 -7.593 1.00 77.81 89 THR A CA 1
ATOM 725 C C . THR A 1 89 ? 2.785 8.174 -8.483 1.00 77.81 89 THR A C 1
ATOM 727 O O . THR A 1 89 ? 3.410 8.653 -9.425 1.00 77.81 89 THR A O 1
ATOM 730 N N . ILE A 1 90 ? 2.763 6.865 -8.221 1.00 74.12 90 ILE A N 1
ATOM 731 C CA . ILE A 1 90 ? 3.490 5.855 -9.006 1.00 74.12 90 ILE A CA 1
ATOM 732 C C . ILE A 1 90 ? 2.820 5.672 -10.379 1.00 74.12 90 ILE A C 1
ATOM 734 O O . ILE A 1 90 ? 3.476 5.754 -11.414 1.00 74.12 90 ILE A O 1
ATOM 738 N N . GLY A 1 91 ? 1.491 5.556 -10.395 1.00 67.69 91 GLY A N 1
ATOM 739 C CA . GLY A 1 91 ? 0.661 5.406 -11.589 1.00 67.69 91 GLY A CA 1
ATOM 740 C C . GLY A 1 91 ? 0.637 6.617 -12.528 1.00 67.69 91 GLY A C 1
ATOM 741 O O . GLY A 1 91 ? 0.151 6.487 -13.647 1.00 67.69 91 GLY A O 1
ATOM 742 N N . ARG A 1 92 ? 1.213 7.776 -12.156 1.00 69.88 92 ARG A N 1
ATOM 743 C CA . ARG A 1 92 ? 1.450 8.895 -13.100 1.00 69.88 92 ARG A CA 1
ATOM 744 C C . ARG A 1 92 ? 2.300 8.483 -14.301 1.00 69.88 92 ARG A C 1
ATOM 746 O O . ARG A 1 92 ? 2.194 9.105 -15.350 1.00 69.88 92 ARG A O 1
ATOM 753 N N . LYS A 1 93 ? 3.127 7.445 -14.154 1.00 65.31 93 LYS A N 1
ATOM 754 C CA . LYS A 1 93 ? 3.920 6.865 -15.245 1.00 65.31 93 LYS A CA 1
ATOM 755 C C . LYS A 1 93 ? 3.097 5.978 -16.192 1.00 65.31 93 LYS A C 1
ATOM 757 O O . LYS A 1 93 ? 3.659 5.405 -17.116 1.00 65.31 93 LYS A O 1
ATOM 762 N N . GLY A 1 94 ? 1.787 5.856 -15.969 1.00 62.72 94 GLY A N 1
ATOM 763 C CA . GLY A 1 94 ? 0.856 5.056 -16.767 1.00 62.72 94 GLY A CA 1
ATOM 764 C C . GLY A 1 94 ? 0.637 3.648 -16.213 1.00 62.72 94 GLY A C 1
ATOM 765 O O . GLY A 1 94 ? -0.499 3.171 -16.215 1.00 62.72 94 GLY A O 1
ATOM 766 N N . ASN A 1 95 ? 1.688 3.020 -15.673 1.00 72.81 95 ASN A N 1
ATOM 767 C CA . ASN A 1 95 ? 1.661 1.634 -15.204 1.00 72.81 95 ASN A CA 1
ATOM 768 C C . ASN A 1 95 ? 2.302 1.510 -13.810 1.00 72.81 95 ASN A C 1
ATOM 770 O O . ASN A 1 95 ? 3.205 2.277 -13.474 1.00 72.81 95 ASN A O 1
ATOM 774 N N . ILE A 1 96 ? 1.865 0.525 -13.021 1.00 74.75 96 ILE A N 1
ATOM 775 C CA . ILE A 1 96 ? 2.537 0.102 -11.780 1.00 74.75 96 ILE A CA 1
ATOM 776 C C . ILE A 1 96 ? 3.199 -1.245 -12.023 1.00 74.75 96 ILE A C 1
ATOM 778 O O . ILE A 1 96 ? 2.513 -2.208 -12.354 1.00 74.75 96 ILE A O 1
ATOM 782 N N . THR A 1 97 ? 4.511 -1.329 -11.826 1.00 74.56 97 THR A N 1
ATOM 783 C CA . THR A 1 97 ? 5.240 -2.601 -11.931 1.00 74.56 97 THR A CA 1
ATOM 784 C C . THR A 1 97 ? 5.027 -3.485 -10.699 1.00 74.56 97 THR A C 1
ATOM 786 O O . THR A 1 97 ? 4.768 -2.990 -9.598 1.00 74.56 97 THR A O 1
ATOM 789 N N . ALA A 1 98 ? 5.181 -4.804 -10.855 1.00 74.06 98 ALA A N 1
ATOM 790 C CA . ALA A 1 98 ? 5.110 -5.749 -9.735 1.00 74.06 98 ALA A CA 1
ATOM 791 C C . ALA A 1 98 ? 6.088 -5.395 -8.593 1.00 74.06 98 ALA A C 1
ATOM 793 O O . ALA A 1 98 ? 5.693 -5.419 -7.429 1.00 74.06 98 ALA A O 1
ATOM 794 N N . ASP A 1 99 ? 7.313 -4.965 -8.917 1.00 75.12 99 ASP A N 1
ATOM 795 C CA . ASP A 1 99 ? 8.312 -4.530 -7.930 1.00 75.12 99 ASP A CA 1
ATOM 796 C C . ASP A 1 99 ? 7.878 -3.286 -7.144 1.00 75.12 99 ASP A C 1
ATOM 798 O O . ASP A 1 99 ? 8.130 -3.171 -5.941 1.00 75.12 99 ASP A O 1
ATOM 802 N N . GLU A 1 100 ? 7.240 -2.321 -7.811 1.00 75.38 100 GLU A N 1
ATOM 803 C CA . GLU A 1 100 ? 6.694 -1.130 -7.156 1.00 75.38 100 GLU A CA 1
ATOM 804 C C . GLU A 1 100 ? 5.512 -1.495 -6.254 1.00 75.38 100 GLU A C 1
ATOM 806 O O . GLU A 1 100 ? 5.420 -0.983 -5.136 1.00 75.38 100 GLU A O 1
ATOM 811 N N . GLY A 1 101 ? 4.662 -2.424 -6.699 1.00 75.12 101 GLY A N 1
ATOM 812 C CA . GLY A 1 101 ? 3.576 -2.995 -5.905 1.00 75.12 101 GLY A CA 1
ATOM 813 C C . GLY A 1 101 ? 4.065 -3.708 -4.642 1.00 75.12 101 GLY A C 1
ATOM 814 O O . GLY A 1 101 ? 3.561 -3.442 -3.550 1.00 75.12 101 GLY A O 1
ATOM 815 N N . ASP A 1 102 ? 5.097 -4.543 -4.761 1.00 77.69 102 ASP A N 1
ATOM 816 C CA . ASP A 1 102 ? 5.692 -5.279 -3.639 1.00 77.69 102 ASP A CA 1
ATOM 817 C C . ASP A 1 102 ? 6.411 -4.354 -2.653 1.00 77.69 102 ASP A C 1
ATOM 819 O O . ASP A 1 102 ? 6.281 -4.499 -1.433 1.00 77.69 102 ASP A O 1
ATOM 823 N N . LYS A 1 103 ? 7.143 -3.350 -3.154 1.00 79.88 103 LYS A N 1
ATOM 824 C CA . LYS A 1 103 ? 7.751 -2.317 -2.299 1.00 79.88 103 LYS A CA 1
ATOM 825 C C . LYS A 1 103 ? 6.686 -1.529 -1.545 1.00 79.88 103 LYS A C 1
ATOM 827 O O . LYS A 1 103 ? 6.876 -1.227 -0.365 1.00 79.88 103 LYS A O 1
ATOM 832 N N . LEU A 1 104 ? 5.572 -1.208 -2.202 1.00 77.94 104 LEU A N 1
ATOM 833 C CA . LEU A 1 104 ? 4.461 -0.495 -1.583 1.00 77.94 104 LEU A CA 1
ATOM 834 C C . LEU A 1 104 ? 3.788 -1.345 -0.497 1.00 77.94 104 LEU A C 1
ATOM 836 O O . LEU A 1 104 ? 3.577 -0.852 0.611 1.00 77.94 104 LEU A O 1
ATOM 840 N N . SER A 1 105 ? 3.539 -2.625 -0.784 1.00 78.12 105 SER A N 1
ATOM 841 C CA . SER A 1 105 ? 3.010 -3.608 0.168 1.00 78.12 105 SER A CA 1
ATOM 842 C C . SER A 1 105 ? 3.886 -3.713 1.419 1.00 78.12 105 SER A C 1
ATOM 844 O O . SER A 1 105 ? 3.390 -3.540 2.533 1.00 78.12 105 SER A O 1
ATOM 846 N N . LYS A 1 106 ? 5.204 -3.882 1.253 1.00 78.75 106 LYS A N 1
ATOM 847 C CA . LYS A 1 106 ? 6.154 -3.964 2.375 1.00 78.75 106 LYS A CA 1
ATOM 848 C C . LYS A 1 106 ? 6.217 -2.672 3.187 1.00 78.75 106 LYS A C 1
ATOM 850 O O . LYS A 1 106 ? 6.264 -2.721 4.413 1.00 78.75 106 LYS A O 1
ATOM 855 N N . LYS A 1 107 ? 6.190 -1.512 2.521 1.00 74.94 107 LYS A N 1
ATOM 856 C CA . LYS A 1 107 ? 6.241 -0.201 3.185 1.00 74.94 107 LYS A CA 1
ATOM 857 C C . LYS A 1 107 ? 4.988 0.081 4.011 1.00 74.94 107 LYS A C 1
ATOM 859 O O . LYS A 1 107 ? 5.092 0.663 5.085 1.00 74.94 107 LYS A O 1
ATOM 864 N N . LEU A 1 108 ? 3.823 -0.314 3.503 1.00 69.56 108 LEU A N 1
ATOM 865 C CA . LEU A 1 108 ? 2.533 -0.060 4.146 1.00 69.56 108 LEU A CA 1
ATOM 866 C C . LEU A 1 108 ? 2.073 -1.221 5.036 1.00 69.56 108 LEU A C 1
ATOM 868 O O . LEU A 1 108 ? 1.089 -1.062 5.747 1.00 69.56 108 LEU A O 1
ATOM 872 N N . LYS A 1 109 ? 2.793 -2.354 5.034 1.00 73.38 109 LYS A N 1
ATOM 873 C CA . LYS A 1 109 ? 2.421 -3.605 5.719 1.00 73.38 109 LYS A CA 1
ATOM 874 C C . LYS A 1 109 ? 1.016 -4.096 5.336 1.00 73.38 109 LYS A C 1
ATOM 876 O O . LYS A 1 109 ? 0.294 -4.639 6.163 1.00 73.38 109 LYS A O 1
ATOM 881 N N . ILE A 1 110 ? 0.634 -3.895 4.077 1.00 71.81 110 ILE A N 1
ATOM 882 C CA . ILE A 1 110 ? -0.664 -4.299 3.515 1.00 71.81 110 ILE A CA 1
ATOM 883 C C . ILE A 1 110 ? -0.408 -5.359 2.447 1.00 71.81 110 ILE A C 1
ATOM 885 O O . ILE A 1 110 ? 0.603 -5.288 1.751 1.00 71.81 110 ILE A O 1
ATOM 889 N N . SER A 1 111 ? -1.300 -6.337 2.295 1.00 73.50 111 SER A N 1
ATOM 890 C CA . SER A 1 111 ? -1.144 -7.393 1.292 1.00 73.50 111 SER A CA 1
ATOM 891 C C . SER A 1 111 ? -1.126 -6.841 -0.140 1.00 73.50 111 SER A C 1
ATOM 893 O O . SER A 1 111 ? -1.825 -5.884 -0.481 1.00 73.50 111 SER A O 1
ATOM 895 N N . VAL A 1 112 ? -0.327 -7.471 -1.003 1.00 71.88 112 VAL A N 1
ATOM 896 C CA . VAL A 1 112 ? -0.200 -7.094 -2.421 1.00 71.88 112 VAL A CA 1
ATOM 897 C C . VAL A 1 112 ? -1.551 -7.186 -3.141 1.00 71.88 112 VAL A C 1
ATOM 899 O O . VAL A 1 112 ? -1.842 -6.367 -4.010 1.00 71.88 112 VAL A O 1
ATOM 902 N N . ASP A 1 113 ? -2.421 -8.116 -2.745 1.00 74.56 113 ASP A N 1
ATOM 903 C CA . ASP A 1 113 ? -3.760 -8.262 -3.327 1.00 74.56 113 ASP A CA 1
ATOM 904 C C . ASP A 1 113 ? -4.671 -7.072 -3.031 1.00 74.56 113 ASP A C 1
ATOM 906 O O . ASP A 1 113 ? -5.401 -6.613 -3.912 1.00 74.56 113 ASP A O 1
ATOM 910 N N . VAL A 1 114 ? -4.594 -6.511 -1.821 1.00 74.06 114 VAL A N 1
ATOM 911 C CA . VAL A 1 114 ? -5.317 -5.280 -1.481 1.00 74.06 114 VAL A CA 1
ATOM 912 C C . VAL A 1 114 ? -4.777 -4.117 -2.312 1.00 74.06 114 VAL A C 1
ATOM 914 O O . VAL A 1 114 ? -5.557 -3.353 -2.879 1.00 74.06 114 VAL A O 1
ATOM 917 N N . VAL A 1 115 ? -3.456 -4.025 -2.484 1.00 75.00 115 VAL A N 1
ATOM 918 C CA . VAL A 1 115 ? -2.830 -3.004 -3.339 1.00 75.00 115 VAL A CA 1
ATOM 919 C C . VAL A 1 115 ? -3.302 -3.128 -4.796 1.00 75.00 115 VAL A C 1
ATOM 921 O O . VAL A 1 115 ? -3.654 -2.118 -5.407 1.00 75.00 115 VAL A O 1
ATOM 924 N N . LYS A 1 116 ? -3.398 -4.348 -5.339 1.00 76.50 116 LYS A N 1
ATOM 925 C CA . LYS A 1 116 ? -3.933 -4.613 -6.686 1.00 76.50 116 LYS A CA 1
ATOM 926 C C . LYS A 1 116 ? -5.403 -4.217 -6.816 1.00 76.50 116 LYS A C 1
ATOM 928 O O . LYS A 1 116 ? -5.759 -3.524 -7.767 1.00 76.50 116 LYS A O 1
ATOM 933 N N . LYS A 1 117 ? -6.253 -4.594 -5.851 1.00 77.44 117 LYS A N 1
ATOM 934 C CA . LYS A 1 117 ? -7.676 -4.203 -5.826 1.00 77.44 117 LYS A CA 1
ATOM 935 C C . LYS A 1 117 ? -7.842 -2.681 -5.812 1.00 77.44 117 LYS A C 1
ATOM 937 O O . LYS A 1 117 ? -8.655 -2.146 -6.564 1.00 77.44 117 LYS A O 1
ATOM 942 N N . ARG A 1 118 ? -7.049 -1.969 -5.001 1.00 75.75 118 ARG A N 1
ATOM 943 C CA . ARG A 1 118 ? -7.061 -0.495 -4.952 1.00 75.75 118 ARG A CA 1
ATOM 944 C C . ARG A 1 118 ? -6.561 0.128 -6.253 1.00 75.75 118 ARG A C 1
ATOM 946 O O . ARG A 1 118 ? -7.200 1.045 -6.757 1.00 75.75 118 ARG A O 1
ATOM 953 N N . ALA A 1 119 ? -5.478 -0.390 -6.833 1.00 76.44 119 ALA A N 1
ATOM 954 C CA . ALA A 1 119 ? -4.964 0.079 -8.120 1.00 76.44 119 ALA A CA 1
ATOM 955 C C . ALA A 1 119 ? -6.004 -0.080 -9.244 1.00 76.44 119 ALA A C 1
ATOM 957 O O . ALA A 1 119 ? -6.235 0.867 -9.996 1.00 76.44 119 ALA A O 1
ATOM 958 N N . ALA A 1 120 ? -6.699 -1.223 -9.293 1.00 77.12 120 ALA A N 1
ATOM 959 C CA . ALA A 1 120 ? -7.790 -1.469 -10.234 1.00 77.12 120 ALA A CA 1
ATOM 960 C C . ALA A 1 120 ? -8.960 -0.494 -10.029 1.00 77.12 120 ALA A C 1
ATOM 962 O O . ALA A 1 120 ? -9.458 0.085 -10.993 1.00 77.12 120 ALA A O 1
ATOM 963 N N . LYS A 1 121 ? -9.350 -0.235 -8.773 1.00 76.06 121 LYS A N 1
ATOM 964 C CA . LYS A 1 121 ? -10.396 0.745 -8.427 1.00 76.06 121 LYS A CA 1
ATOM 965 C C . LYS A 1 121 ? -10.023 2.181 -8.824 1.00 76.06 121 LYS A C 1
ATOM 967 O O . LYS A 1 121 ? -10.906 2.986 -9.099 1.00 76.06 121 LYS A O 1
ATOM 972 N N . LEU A 1 122 ? -8.728 2.496 -8.876 1.00 75.69 122 LEU A N 1
ATOM 973 C CA . LEU A 1 122 ? -8.193 3.780 -9.340 1.00 75.69 122 LEU A CA 1
ATOM 974 C C . LEU A 1 122 ? -7.977 3.845 -10.863 1.00 75.69 122 LEU A C 1
ATOM 976 O O . LEU A 1 122 ? -7.535 4.881 -11.357 1.00 75.69 122 LEU A O 1
ATOM 980 N N . GLY A 1 123 ? -8.267 2.770 -11.604 1.00 71.19 123 GLY A N 1
ATOM 981 C CA . GLY A 1 123 ? -8.071 2.702 -13.054 1.00 71.19 123 GLY A CA 1
ATOM 982 C C . GLY A 1 123 ? -6.604 2.626 -13.490 1.00 71.19 123 GLY A C 1
ATOM 983 O O . GLY A 1 123 ? -6.291 2.926 -14.640 1.00 71.19 123 GLY A O 1
ATOM 984 N N . ILE A 1 124 ? -5.690 2.254 -12.588 1.00 77.06 124 ILE A N 1
ATOM 985 C CA . ILE A 1 124 ? -4.257 2.173 -12.883 1.00 77.06 124 ILE A CA 1
ATOM 986 C C . ILE A 1 124 ? -3.941 0.790 -13.452 1.00 77.06 124 ILE A C 1
ATOM 988 O O . ILE A 1 124 ? -4.288 -0.230 -12.854 1.00 77.06 124 ILE A O 1
ATOM 992 N N . LYS A 1 125 ? -3.256 0.746 -14.600 1.00 75.69 125 LYS A N 1
ATOM 993 C CA . LYS A 1 125 ? -2.840 -0.515 -15.218 1.00 75.69 125 LYS A CA 1
ATOM 994 C C . LYS A 1 125 ? -1.710 -1.146 -14.407 1.00 75.69 125 LYS A C 1
ATOM 996 O O . LYS A 1 125 ? -0.689 -0.510 -14.139 1.00 75.69 125 LYS A O 1
ATOM 1001 N N . TRP A 1 126 ? -1.905 -2.401 -14.015 1.00 72.31 126 TRP A N 1
ATOM 1002 C CA . TRP A 1 126 ? -0.870 -3.196 -13.368 1.00 72.31 126 TRP A CA 1
ATOM 1003 C C . TRP A 1 126 ? -0.011 -3.856 -14.437 1.00 72.31 126 TRP A C 1
ATOM 1005 O O . TRP A 1 126 ? -0.512 -4.635 -15.246 1.00 72.31 126 TRP A O 1
ATOM 1015 N N . ASP A 1 127 ? 1.276 -3.542 -14.437 1.00 68.06 127 ASP A N 1
ATOM 1016 C CA . ASP A 1 127 ? 2.239 -4.170 -15.319 1.00 68.06 127 ASP A CA 1
ATOM 1017 C C . ASP A 1 127 ? 2.616 -5.536 -14.738 1.00 68.06 127 ASP A C 1
ATOM 1019 O O . ASP A 1 127 ? 3.404 -5.657 -13.796 1.00 68.06 127 ASP A O 1
ATOM 1023 N N . THR A 1 128 ? 1.995 -6.587 -15.273 1.00 59.91 128 THR A N 1
ATOM 1024 C CA . THR A 1 128 ? 2.398 -7.979 -15.022 1.00 59.91 128 THR A CA 1
ATOM 1025 C C . THR A 1 128 ? 3.733 -8.312 -15.677 1.00 59.91 128 THR A C 1
ATOM 1027 O O . THR A 1 128 ? 4.348 -9.317 -15.329 1.00 59.91 128 THR A O 1
ATOM 1030 N N . SER A 1 129 ? 4.217 -7.450 -16.574 1.00 51.38 129 SER A N 1
ATOM 1031 C CA . SER A 1 129 ? 5.574 -7.468 -17.113 1.00 51.38 129 SER A CA 1
ATOM 1032 C C . SER A 1 129 ? 6.520 -6.919 -16.045 1.00 51.38 129 SER A C 1
ATOM 1034 O O . SER A 1 129 ? 7.104 -5.846 -16.170 1.00 51.38 129 SER A O 1
ATOM 1036 N N . GLY A 1 130 ? 6.639 -7.635 -14.927 1.00 45.38 130 GLY A N 1
ATOM 1037 C CA . GLY A 1 130 ? 7.660 -7.353 -13.932 1.00 45.38 130 GLY A CA 1
ATOM 1038 C C . GLY A 1 130 ? 9.015 -7.4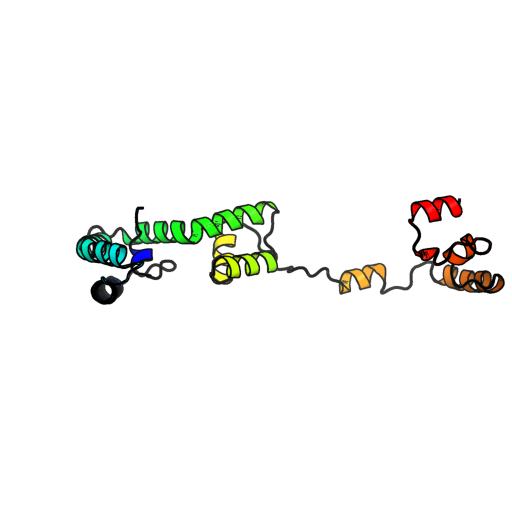79 -14.602 1.00 45.38 130 GLY A C 1
ATOM 1039 O O . GLY A 1 130 ? 9.470 -8.595 -14.794 1.00 45.38 130 GLY A O 1
ATOM 1040 N N . GLY A 1 131 ? 9.599 -6.363 -15.043 1.00 48.97 131 GLY A N 1
ATOM 1041 C CA . GLY A 1 131 ? 11.000 -6.240 -15.435 1.00 48.97 131 GLY A CA 1
ATOM 1042 C C . GLY A 1 131 ? 11.555 -7.289 -16.403 1.00 48.97 131 GLY A C 1
ATOM 1043 O O . GLY A 1 131 ? 12.773 -7.346 -16.550 1.00 48.97 131 GLY A O 1
ATOM 1044 N N . SER A 1 132 ? 10.727 -8.101 -17.067 1.00 48.03 132 SER A N 1
ATOM 1045 C CA . SER A 1 132 ? 11.173 -9.054 -18.071 1.00 48.03 132 SER A CA 1
ATOM 1046 C C . SER A 1 132 ? 11.468 -8.245 -19.320 1.00 48.03 132 SER A C 1
ATOM 1048 O O . SER A 1 132 ? 10.694 -8.187 -20.273 1.00 48.03 132 SER A O 1
ATOM 1050 N N . LYS A 1 133 ? 12.611 -7.552 -19.295 1.00 57.66 133 LYS A N 1
ATOM 1051 C CA . LYS A 1 133 ? 13.398 -7.406 -20.507 1.00 57.66 133 LYS A CA 1
ATOM 1052 C C . LYS A 1 133 ? 13.559 -8.830 -20.977 1.00 57.66 133 LYS A C 1
ATOM 1054 O O . LYS A 1 133 ? 14.264 -9.604 -20.340 1.00 57.66 133 LYS A O 1
ATOM 1059 N N . ASP A 1 134 ? 12.799 -9.182 -21.994 1.00 59.12 134 ASP A N 1
ATOM 1060 C CA . ASP A 1 134 ? 12.821 -10.503 -22.567 1.00 59.12 134 ASP A CA 1
ATOM 1061 C C . ASP A 1 134 ? 14.209 -10.669 -23.197 1.00 59.12 134 ASP A C 1
ATOM 1063 O O . ASP A 1 134 ? 14.482 -10.275 -24.336 1.00 59.12 134 ASP A O 1
ATOM 1067 N N . TYR A 1 135 ? 15.158 -11.094 -22.359 1.00 60.06 135 TYR A N 1
ATOM 1068 C CA . TYR A 1 135 ? 16.552 -11.285 -22.723 1.00 60.06 135 TYR A CA 1
ATOM 1069 C C . TYR A 1 135 ? 16.623 -12.325 -23.832 1.00 60.06 135 TYR A C 1
ATOM 1071 O O . TYR A 1 135 ? 17.465 -12.198 -24.715 1.00 60.06 135 TYR A O 1
ATOM 1079 N N . GLN A 1 136 ? 15.673 -13.267 -23.839 1.00 64.00 136 GLN A N 1
ATOM 1080 C CA . GLN A 1 136 ? 15.487 -14.229 -24.905 1.00 64.00 136 GLN A CA 1
ATOM 1081 C C . GLN A 1 136 ? 15.039 -13.545 -26.197 1.00 64.00 136 GLN A C 1
ATOM 1083 O O . GLN A 1 136 ? 15.691 -13.735 -27.212 1.00 64.00 136 GLN A O 1
ATOM 1088 N N . ALA A 1 137 ? 14.023 -12.675 -26.181 1.00 67.88 137 ALA A N 1
ATOM 1089 C CA . ALA A 1 137 ? 13.628 -11.934 -27.388 1.00 67.88 137 ALA A CA 1
ATOM 1090 C C . ALA A 1 137 ? 14.730 -10.985 -27.904 1.00 67.88 137 ALA A C 1
ATOM 1092 O O . ALA A 1 137 ? 14.913 -10.819 -29.111 1.00 67.88 137 ALA A O 1
ATOM 1093 N N . THR A 1 138 ? 15.498 -10.371 -27.000 1.00 66.06 138 THR A N 1
ATOM 1094 C CA . THR A 1 138 ? 16.634 -9.502 -27.357 1.00 66.06 138 THR A CA 1
ATOM 1095 C C . THR A 1 138 ? 17.780 -10.318 -27.960 1.00 66.06 138 THR A C 1
ATOM 1097 O O . THR A 1 138 ? 18.355 -9.927 -28.976 1.00 66.06 138 THR A O 1
ATOM 1100 N N . TYR A 1 139 ? 18.084 -11.476 -27.372 1.00 68.25 139 TYR A N 1
ATOM 1101 C CA . TYR A 1 139 ? 19.050 -12.434 -27.899 1.00 68.25 139 TYR A CA 1
ATOM 1102 C C . TYR A 1 139 ? 18.617 -12.969 -29.268 1.00 68.25 139 TYR A C 1
ATOM 1104 O O . TYR A 1 139 ? 19.388 -12.929 -30.225 1.00 68.25 139 TYR A O 1
ATOM 1112 N N . ASP A 1 140 ? 17.354 -13.371 -29.392 1.00 76.50 140 ASP A N 1
ATOM 1113 C CA . ASP A 1 140 ? 16.763 -13.892 -30.619 1.00 76.50 140 ASP A CA 1
ATOM 1114 C C . ASP A 1 140 ? 16.796 -12.864 -31.758 1.00 76.50 140 ASP A C 1
ATOM 1116 O O . ASP A 1 140 ? 17.062 -13.230 -32.901 1.00 76.50 140 ASP A O 1
ATOM 1120 N N . LYS A 1 141 ? 16.602 -11.575 -31.452 1.00 71.81 141 LYS A N 1
ATOM 1121 C CA . LYS A 1 141 ? 16.614 -10.495 -32.446 1.00 71.81 141 LYS A CA 1
ATOM 1122 C C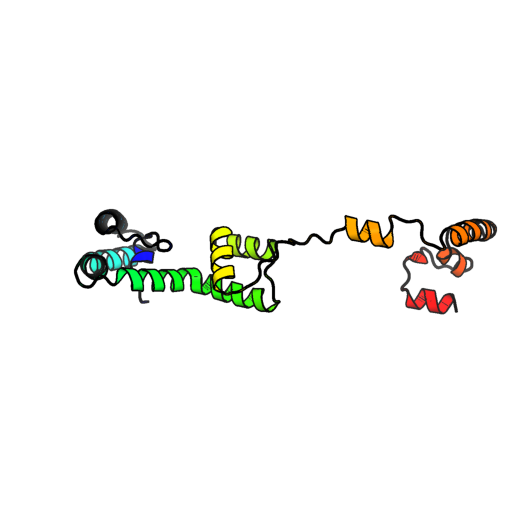 . LYS A 1 141 ? 18.015 -10.096 -32.919 1.00 71.81 141 LYS A C 1
ATOM 1124 O O . LYS A 1 141 ? 18.174 -9.761 -34.090 1.00 71.81 141 LYS A O 1
ATOM 1129 N N . TYR A 1 142 ? 19.007 -10.068 -32.027 1.00 66.38 142 TYR A N 1
ATOM 1130 C CA . TYR A 1 142 ? 20.317 -9.466 -32.325 1.00 66.38 142 TYR A CA 1
ATOM 1131 C C . TYR A 1 142 ? 21.485 -10.460 -32.374 1.00 66.38 142 TYR A C 1
ATOM 1133 O O . TYR A 1 142 ? 22.506 -10.149 -32.982 1.00 66.38 142 TYR A O 1
ATOM 1141 N N . TYR A 1 143 ? 21.356 -11.635 -31.753 1.00 67.00 143 TYR A N 1
ATOM 1142 C CA . TYR A 1 143 ? 22.483 -12.542 -31.499 1.00 67.00 143 TYR A CA 1
ATOM 1143 C C . TYR A 1 143 ? 22.252 -13.998 -31.943 1.00 67.00 143 TYR A C 1
ATOM 1145 O O . TYR A 1 143 ? 23.226 -14.721 -32.137 1.00 67.00 143 TYR A O 1
ATOM 1153 N N . LYS A 1 144 ? 21.001 -14.443 -32.134 1.00 73.25 144 LYS A N 1
ATOM 1154 C CA . LYS A 1 144 ? 20.671 -15.829 -32.534 1.00 73.25 144 LYS A CA 1
ATOM 1155 C C . LYS A 1 144 ? 21.076 -16.167 -33.965 1.00 73.25 144 LYS A C 1
ATOM 1157 O O . LYS A 1 144 ? 21.450 -17.301 -34.249 1.00 73.25 144 LYS A O 1
ATOM 1162 N N . THR A 1 145 ? 21.013 -15.199 -34.873 1.00 70.50 145 THR A N 1
ATOM 1163 C CA . THR A 1 145 ? 21.485 -15.366 -36.251 1.00 70.50 145 THR A CA 1
ATOM 1164 C C . THR A 1 145 ? 22.866 -14.747 -36.399 1.00 70.50 145 THR A C 1
ATOM 1166 O O . THR A 1 145 ? 23.072 -13.607 -35.980 1.00 70.50 145 THR A O 1
ATOM 1169 N N . LYS A 1 146 ? 23.805 -15.473 -37.028 1.00 64.69 146 LYS A N 1
ATOM 1170 C CA . LYS A 1 146 ? 25.135 -14.942 -37.363 1.00 64.69 146 LYS A CA 1
ATOM 1171 C C . LYS A 1 146 ? 24.944 -13.604 -38.112 1.00 64.69 146 LYS A C 1
ATOM 1173 O O . LYS A 1 146 ? 24.202 -13.589 -39.095 1.00 64.69 146 LYS A O 1
ATOM 1178 N N . PRO A 1 147 ? 25.551 -12.489 -37.656 1.00 68.00 147 PRO A N 1
ATOM 1179 C CA . PRO A 1 147 ? 25.384 -11.187 -38.297 1.00 68.00 147 PRO A CA 1
ATOM 1180 C C . PRO A 1 147 ? 25.717 -11.269 -39.787 1.00 68.00 147 PRO A C 1
ATOM 1182 O O . PRO A 1 147 ? 26.683 -11.934 -40.161 1.00 68.00 147 PRO A O 1
ATOM 1185 N N . GLN A 1 148 ? 24.955 -10.565 -40.625 1.00 65.38 148 GLN A N 1
ATOM 1186 C CA . GLN A 1 148 ? 25.018 -10.663 -42.091 1.00 65.38 148 GLN A CA 1
ATOM 1187 C C . GLN A 1 148 ? 26.430 -10.437 -42.677 1.00 65.38 148 GLN A C 1
ATOM 1189 O O . GLN A 1 148 ? 26.747 -10.973 -43.732 1.00 65.38 148 GLN A O 1
ATOM 1194 N N . ASN A 1 149 ? 27.308 -9.731 -41.953 1.00 65.69 149 ASN A N 1
ATOM 1195 C CA . ASN A 1 149 ? 28.688 -9.429 -42.355 1.00 65.69 149 ASN A CA 1
ATOM 1196 C C . ASN A 1 149 ? 29.762 -10.134 -41.506 1.00 65.69 149 ASN A C 1
ATOM 1198 O O . ASN A 1 149 ? 30.942 -9.798 -41.591 1.00 65.69 149 ASN A O 1
ATOM 1202 N N . ALA A 1 150 ? 29.392 -11.102 -40.665 1.00 66.06 150 ALA A N 1
ATOM 1203 C CA . ALA A 1 150 ? 30.352 -11.780 -39.793 1.00 66.06 150 ALA A CA 1
ATOM 1204 C C . ALA A 1 150 ? 31.400 -12.586 -40.583 1.00 66.06 150 ALA A C 1
ATOM 1206 O O . ALA A 1 150 ? 32.545 -12.668 -40.156 1.00 66.06 150 ALA A O 1
ATOM 1207 N N . SER A 1 151 ? 31.052 -13.115 -41.760 1.00 69.50 151 SER A N 1
ATOM 1208 C CA . SER A 1 151 ? 32.018 -13.784 -42.646 1.00 69.50 151 SER A CA 1
ATOM 1209 C C . SER A 1 151 ? 33.081 -12.818 -43.190 1.00 69.50 151 SER A C 1
ATOM 1211 O O . SER A 1 151 ? 34.240 -13.196 -43.334 1.00 69.50 151 SER A O 1
ATOM 1213 N N . SER A 1 152 ? 32.720 -11.552 -43.429 1.00 71.62 152 SER A N 1
ATOM 1214 C CA . SER A 1 152 ? 33.680 -10.506 -43.806 1.00 71.62 152 SER A CA 1
ATOM 1215 C C . SER A 1 152 ? 34.637 -10.186 -42.655 1.00 71.62 152 SER A C 1
ATOM 1217 O O . SER A 1 152 ? 35.818 -9.944 -42.887 1.00 71.62 152 SER A O 1
ATOM 1219 N N . PHE A 1 153 ? 34.155 -10.241 -41.407 1.00 69.38 153 PHE A N 1
ATOM 1220 C CA . PHE A 1 153 ? 34.995 -10.077 -40.217 1.00 69.38 153 PHE A CA 1
ATOM 1221 C C . PHE A 1 153 ? 35.971 -11.248 -40.023 1.00 69.38 153 PHE A C 1
ATOM 1223 O O . PHE A 1 153 ? 37.125 -11.028 -39.663 1.00 69.38 153 PHE A O 1
ATOM 1230 N N . ASP A 1 154 ? 35.544 -12.481 -40.315 1.00 73.31 154 ASP A N 1
ATOM 1231 C CA . ASP A 1 154 ? 36.424 -13.657 -40.279 1.00 73.31 154 ASP A CA 1
ATOM 1232 C C . ASP A 1 154 ? 37.584 -13.521 -41.291 1.00 73.31 154 ASP A C 1
ATOM 1234 O O . ASP A 1 154 ? 38.731 -13.817 -40.956 1.00 73.31 154 ASP A O 1
ATOM 1238 N N . GLY A 1 155 ? 37.323 -12.976 -42.488 1.00 74.50 155 GLY A N 1
ATOM 1239 C CA . GLY A 1 155 ? 38.373 -12.637 -43.460 1.00 74.50 155 GLY A CA 1
ATOM 1240 C C . GLY A 1 155 ? 39.311 -11.519 -42.982 1.00 74.50 155 GLY A C 1
ATOM 1241 O O . GLY A 1 155 ? 40.524 -11.596 -43.175 1.00 74.50 155 GLY A O 1
ATOM 1242 N N . MET A 1 156 ? 38.780 -10.507 -42.286 1.00 75.88 156 MET A N 1
ATOM 1243 C CA . MET A 1 156 ? 39.594 -9.433 -41.702 1.00 75.88 156 MET A CA 1
ATOM 1244 C C . MET A 1 156 ? 40.519 -9.937 -40.591 1.00 75.88 156 MET A C 1
ATOM 1246 O O . MET A 1 156 ? 41.639 -9.445 -40.485 1.00 75.88 156 MET A O 1
ATOM 1250 N N . LYS A 1 157 ? 40.119 -10.941 -39.796 1.00 75.62 157 LYS A N 1
ATOM 1251 C CA . LYS A 1 157 ? 41.005 -11.532 -38.776 1.00 75.62 157 LYS A CA 1
ATOM 1252 C C . LYS A 1 157 ? 42.301 -12.070 -39.374 1.00 75.62 157 LYS A C 1
ATOM 1254 O O . LYS A 1 157 ? 43.359 -11.832 -38.806 1.00 75.62 157 LYS A O 1
ATOM 1259 N N . GLN A 1 158 ? 42.232 -12.734 -40.529 1.00 78.56 158 GLN A N 1
ATOM 1260 C CA . GLN A 1 158 ? 43.432 -13.230 -41.212 1.00 78.56 158 GLN A CA 1
ATOM 1261 C C . GLN A 1 158 ? 44.363 -12.086 -41.628 1.00 78.56 158 GLN A C 1
ATOM 1263 O O . GLN A 1 158 ? 45.578 -12.204 -41.499 1.00 78.56 158 GLN A O 1
ATOM 1268 N N . MET A 1 159 ? 43.802 -10.957 -42.073 1.00 79.19 159 MET A N 1
ATOM 1269 C CA . MET A 1 159 ? 44.587 -9.765 -42.405 1.00 79.19 159 MET A CA 1
ATOM 1270 C C . MET A 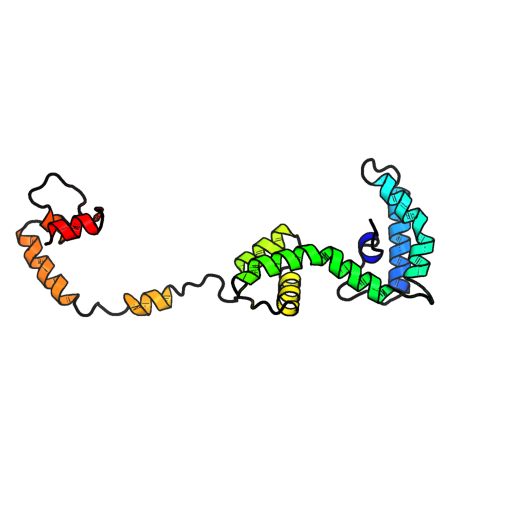1 159 ? 45.218 -9.123 -41.164 1.00 79.19 159 MET A C 1
ATOM 1272 O O . MET A 1 159 ? 46.367 -8.698 -41.223 1.00 79.19 159 MET A O 1
ATOM 1276 N N . LEU A 1 160 ? 44.499 -9.083 -40.038 1.00 81.88 160 LEU A N 1
ATOM 1277 C CA . LEU A 1 160 ? 44.987 -8.538 -38.767 1.00 81.88 160 LEU A CA 1
ATOM 1278 C C . LEU A 1 160 ? 46.126 -9.378 -38.167 1.00 81.88 160 LEU A C 1
ATOM 1280 O O . LEU A 1 160 ? 47.094 -8.814 -37.656 1.00 81.88 160 LEU A O 1
ATOM 1284 N N . SER A 1 161 ? 46.075 -10.707 -38.302 1.00 81.62 161 SER A N 1
ATOM 1285 C CA . SER A 1 161 ? 47.149 -11.598 -37.840 1.00 81.62 161 SER A CA 1
ATOM 1286 C C . SER A 1 161 ? 48.498 -11.309 -38.508 1.00 81.62 161 SER A C 1
ATOM 1288 O O . SER A 1 161 ? 49.529 -11.428 -37.852 1.00 81.62 161 SER A O 1
ATOM 1290 N N . SER A 1 162 ? 48.512 -10.849 -39.764 1.00 83.12 162 SER A N 1
ATOM 1291 C CA . SER A 1 162 ? 49.743 -10.416 -40.451 1.00 83.12 162 SER A CA 1
ATOM 1292 C C . SER A 1 162 ? 50.423 -9.218 -39.778 1.00 83.12 162 SER A C 1
ATOM 1294 O O . SER A 1 162 ? 51.624 -9.022 -39.941 1.00 83.12 162 SER A O 1
ATOM 1296 N N . PHE A 1 163 ? 49.671 -8.430 -39.006 1.00 80.31 163 PHE A N 1
ATOM 1297 C CA . PHE A 1 163 ? 50.172 -7.309 -38.208 1.00 80.31 163 PHE A CA 1
ATOM 1298 C C . PHE A 1 163 ? 50.365 -7.673 -36.727 1.00 80.31 163 PHE A C 1
ATOM 1300 O O . PHE A 1 163 ? 50.643 -6.791 -35.919 1.00 80.31 163 PHE A O 1
ATOM 1307 N N . ASN A 1 164 ? 50.233 -8.957 -36.368 1.00 81.38 164 ASN A N 1
ATOM 1308 C CA . ASN A 1 164 ? 50.347 -9.469 -35.002 1.00 81.38 164 ASN A CA 1
ATOM 1309 C C . ASN A 1 164 ? 49.381 -8.790 -34.004 1.00 81.38 164 ASN A C 1
ATOM 1311 O O . ASN A 1 164 ? 49.747 -8.519 -32.860 1.00 81.38 164 ASN A O 1
ATOM 1315 N N . VAL A 1 165 ? 48.155 -8.489 -34.452 1.00 81.62 165 VAL A N 1
ATOM 1316 C CA . VAL A 1 165 ? 47.093 -7.870 -33.639 1.00 81.62 165 VAL A CA 1
ATOM 1317 C C . VAL A 1 165 ? 45.800 -8.687 -33.693 1.00 81.62 165 VAL A C 1
ATOM 1319 O O . VAL A 1 165 ? 45.435 -9.230 -34.735 1.00 81.62 165 VAL A O 1
ATOM 1322 N N . ASP A 1 166 ? 45.085 -8.749 -32.567 1.00 76.69 166 ASP A N 1
ATOM 1323 C CA . ASP A 1 166 ? 43.921 -9.634 -32.393 1.00 76.69 166 ASP A CA 1
ATOM 1324 C C . ASP A 1 166 ? 42.587 -9.006 -32.830 1.00 76.69 166 ASP A C 1
ATOM 1326 O O . ASP A 1 166 ? 41.597 -9.706 -33.066 1.00 76.69 166 ASP A O 1
ATOM 1330 N N . ASN A 1 167 ? 42.515 -7.675 -32.911 1.00 78.19 167 ASN A N 1
ATOM 1331 C CA . ASN A 1 167 ? 41.298 -6.952 -33.271 1.00 78.19 167 ASN A CA 1
ATOM 1332 C C . ASN A 1 167 ? 41.601 -5.593 -33.928 1.00 78.19 167 ASN A C 1
ATOM 1334 O O . ASN A 1 167 ? 42.718 -5.082 -33.884 1.00 78.19 167 ASN A O 1
ATOM 1338 N N . LEU A 1 168 ? 40.571 -4.997 -34.537 1.00 80.81 168 LEU A N 1
ATOM 1339 C CA . LEU A 1 168 ? 40.686 -3.732 -35.267 1.00 80.81 168 LEU A CA 1
ATOM 1340 C C . LEU A 1 168 ? 41.109 -2.559 -34.366 1.00 80.81 168 LEU A C 1
ATOM 1342 O O . LEU A 1 168 ? 41.784 -1.646 -34.831 1.00 80.81 168 LEU A O 1
ATOM 1346 N N . TYR A 1 169 ? 40.739 -2.576 -33.082 1.00 82.75 169 TYR A N 1
ATOM 1347 C CA . TYR A 1 169 ? 41.132 -1.518 -32.152 1.00 82.75 169 TYR A CA 1
ATOM 1348 C C . TYR A 1 169 ? 42.636 -1.558 -31.892 1.00 82.75 169 TYR A C 1
ATOM 1350 O O . TYR A 1 169 ? 43.282 -0.517 -31.926 1.00 82.75 169 TYR A O 1
ATOM 1358 N N . ASP A 1 170 ? 43.206 -2.747 -31.711 1.00 81.06 170 ASP A N 1
ATOM 1359 C CA . ASP A 1 170 ? 44.650 -2.904 -31.530 1.00 81.06 170 ASP A CA 1
ATOM 1360 C C . ASP A 1 170 ? 45.417 -2.543 -32.809 1.00 81.06 170 ASP A C 1
ATOM 1362 O O . ASP A 1 170 ? 46.470 -1.915 -32.739 1.00 81.06 170 ASP A O 1
ATOM 1366 N N . PHE A 1 171 ? 44.847 -2.821 -33.986 1.00 83.50 171 PHE A N 1
ATOM 1367 C CA . PHE A 1 171 ? 45.414 -2.381 -35.263 1.00 83.50 171 PHE A CA 1
ATOM 1368 C C . PHE A 1 171 ? 45.517 -0.853 -35.385 1.00 83.50 171 PHE A C 1
ATOM 1370 O O . PHE A 1 171 ? 46.575 -0.333 -35.741 1.00 83.50 171 PHE A O 1
ATOM 1377 N N . LEU A 1 172 ? 44.460 -0.111 -35.029 1.00 82.19 172 LEU A N 1
ATOM 1378 C CA . LEU A 1 172 ? 44.444 1.364 -35.086 1.00 82.19 172 LEU A CA 1
ATOM 1379 C C . LEU A 1 172 ? 45.518 2.024 -34.195 1.00 82.19 172 LEU A C 1
ATOM 1381 O O . LEU A 1 172 ? 45.878 3.194 -34.394 1.00 82.19 172 LEU A O 1
ATOM 1385 N N . TYR A 1 173 ? 46.032 1.272 -33.220 1.00 81.81 173 TYR A N 1
ATOM 1386 C CA . TYR A 1 173 ? 46.971 1.736 -32.204 1.00 81.81 173 TYR A CA 1
ATOM 1387 C C . TYR A 1 173 ? 48.291 0.945 -32.177 1.00 81.81 173 TYR A C 1
ATOM 1389 O O . TYR A 1 173 ? 49.095 1.175 -31.273 1.00 81.81 173 TYR A O 1
ATOM 1397 N N . VAL A 1 174 ? 48.573 0.107 -33.186 1.00 76.81 174 VAL A N 1
ATOM 1398 C CA . VAL A 1 174 ? 49.723 -0.828 -33.214 1.00 76.81 174 VAL A CA 1
ATOM 1399 C C . VAL A 1 174 ? 51.093 -0.147 -33.052 1.00 76.81 174 VAL A C 1
ATOM 1401 O O . VAL A 1 174 ? 52.018 -0.731 -32.503 1.00 76.81 174 VAL A O 1
ATOM 1404 N N . ASN A 1 175 ? 51.206 1.125 -33.453 1.00 75.81 175 ASN A N 1
ATOM 1405 C CA . ASN A 1 175 ? 52.425 1.939 -33.344 1.00 75.81 175 ASN A CA 1
ATOM 1406 C C . ASN A 1 175 ? 52.328 3.030 -32.263 1.00 75.81 175 ASN A C 1
ATOM 1408 O O . ASN A 1 175 ? 52.939 4.092 -32.380 1.00 75.81 175 ASN A O 1
ATOM 1412 N N . THR A 1 176 ? 51.509 2.819 -31.236 1.00 78.69 176 THR A N 1
ATOM 1413 C CA . THR A 1 176 ? 51.297 3.795 -30.160 1.00 78.69 176 THR A CA 1
ATOM 1414 C C . THR A 1 176 ? 51.572 3.181 -28.791 1.00 78.69 176 THR A C 1
ATOM 1416 O O . THR A 1 176 ? 51.644 1.968 -28.631 1.00 78.69 176 THR A O 1
ATOM 1419 N N . THR A 1 177 ? 51.697 4.026 -27.768 1.00 77.44 177 THR A N 1
ATOM 1420 C CA . THR A 1 177 ? 51.848 3.590 -26.370 1.00 77.44 177 THR A CA 1
ATOM 1421 C C . THR A 1 177 ? 50.517 3.216 -25.705 1.00 77.44 177 THR A C 1
ATOM 1423 O O . THR A 1 177 ? 50.495 2.845 -24.529 1.00 77.44 177 THR A O 1
ATOM 1426 N N . VAL A 1 178 ? 49.397 3.315 -26.432 1.00 75.38 178 VAL A N 1
ATOM 1427 C CA . VAL A 1 178 ? 48.051 3.109 -25.896 1.00 75.38 178 VAL A CA 1
ATOM 1428 C C . VAL A 1 178 ? 47.742 1.616 -25.800 1.00 75.38 178 VAL A C 1
ATOM 1430 O O . VAL A 1 178 ? 47.682 0.915 -26.803 1.00 75.38 178 VAL A O 1
ATOM 1433 N N . LYS A 1 179 ? 47.501 1.136 -24.575 1.00 74.25 179 LYS A N 1
ATOM 1434 C CA . LYS A 1 179 ? 47.068 -0.242 -24.291 1.00 74.25 179 LYS A CA 1
ATOM 1435 C C . LYS A 1 179 ? 45.554 -0.291 -24.066 1.00 74.25 179 LYS A C 1
ATOM 1437 O O . LYS A 1 179 ? 45.001 0.635 -23.479 1.00 74.25 179 LYS A O 1
ATOM 1442 N N . ASN A 1 180 ? 44.905 -1.398 -24.438 1.00 76.56 180 ASN A N 1
ATOM 1443 C CA . ASN A 1 180 ? 43.447 -1.591 -24.344 1.00 76.56 180 ASN A CA 1
ATOM 1444 C C . ASN A 1 180 ? 42.650 -0.546 -25.145 1.00 76.56 180 ASN A C 1
ATOM 1446 O O . ASN A 1 180 ? 41.745 0.103 -24.613 1.00 76.56 180 ASN A O 1
ATOM 1450 N N . ALA A 1 181 ? 42.985 -0.377 -26.427 1.00 76.81 181 ALA A N 1
ATOM 1451 C CA . ALA A 1 181 ? 42.302 0.570 -27.310 1.00 76.81 181 ALA A CA 1
ATOM 1452 C C . ALA A 1 181 ? 40.779 0.330 -27.367 1.00 76.81 181 ALA A C 1
ATOM 1454 O O . ALA A 1 181 ? 39.999 1.271 -27.466 1.00 76.81 181 ALA A O 1
ATOM 1455 N N . ASN A 1 182 ? 40.335 -0.915 -27.180 1.00 76.44 182 ASN A N 1
ATOM 1456 C CA . ASN A 1 182 ? 38.927 -1.302 -27.069 1.00 76.44 182 ASN A CA 1
ATOM 1457 C C . ASN A 1 182 ? 38.147 -0.657 -25.900 1.00 76.44 182 ASN A C 1
ATOM 1459 O O . ASN A 1 182 ? 36.922 -0.750 -25.872 1.00 76.44 182 ASN A O 1
ATOM 1463 N N . ARG A 1 183 ? 38.823 -0.032 -24.925 1.00 81.38 183 ARG A N 1
ATOM 1464 C CA . ARG A 1 183 ? 38.196 0.682 -23.795 1.00 81.38 183 ARG A CA 1
ATOM 1465 C C . ARG A 1 183 ? 38.130 2.195 -23.989 1.00 81.38 183 ARG A C 1
ATOM 1467 O O . ARG A 1 183 ? 37.631 2.894 -23.107 1.00 81.38 183 ARG A O 1
ATOM 1474 N N . LEU A 1 184 ? 38.649 2.710 -25.102 1.00 81.50 184 LEU A N 1
ATOM 1475 C CA . LEU A 1 184 ? 38.601 4.136 -25.393 1.00 81.50 184 LEU A CA 1
ATOM 1476 C C . LEU A 1 184 ? 37.174 4.589 -25.738 1.00 81.50 184 LEU A C 1
ATOM 1478 O O . LEU A 1 184 ? 36.381 3.803 -26.266 1.00 81.50 184 LEU A O 1
ATOM 1482 N N . PRO A 1 185 ? 36.835 5.865 -25.479 1.00 83.81 185 PRO A N 1
ATOM 1483 C CA . PRO A 1 185 ? 35.564 6.431 -25.907 1.00 83.81 185 PRO A CA 1
ATOM 1484 C C . PRO A 1 185 ? 35.357 6.286 -27.419 1.00 83.81 185 PRO A C 1
ATOM 1486 O O . PRO A 1 185 ? 36.291 6.454 -28.206 1.00 83.81 185 PRO A O 1
ATOM 1489 N N . CYS A 1 186 ? 34.110 6.033 -27.827 1.00 76.25 186 CYS A N 1
ATOM 1490 C CA . CYS A 1 186 ? 33.739 5.846 -29.234 1.00 76.25 186 CYS A CA 1
ATOM 1491 C C . CYS A 1 186 ? 34.207 7.011 -30.125 1.00 76.25 186 CYS A C 1
ATOM 1493 O O . CYS A 1 186 ? 34.755 6.778 -31.198 1.00 76.25 186 CYS A O 1
ATOM 1495 N N . GLU A 1 187 ? 34.073 8.255 -29.654 1.00 81.69 187 GLU A N 1
ATOM 1496 C CA . GLU A 1 187 ? 34.528 9.451 -30.379 1.00 81.69 187 GLU A CA 1
ATOM 1497 C C . GLU A 1 187 ? 36.029 9.420 -30.694 1.00 81.69 187 GLU A C 1
ATOM 1499 O O . GLU A 1 187 ? 36.439 9.675 -31.825 1.00 81.69 187 GLU A O 1
ATOM 1504 N N . THR A 1 188 ? 36.858 9.022 -29.728 1.00 80.69 188 THR A N 1
ATOM 1505 C CA . THR A 1 188 ? 38.314 8.920 -29.901 1.00 80.69 188 THR A CA 1
ATOM 1506 C C . THR A 1 188 ? 38.685 7.850 -30.926 1.00 80.69 188 THR A C 1
ATOM 1508 O O . THR A 1 188 ? 39.560 8.061 -31.763 1.00 80.69 188 THR A O 1
ATOM 1511 N N . LEU A 1 189 ? 37.986 6.713 -30.895 1.00 80.00 189 LEU A N 1
ATOM 1512 C CA . LEU A 1 189 ? 38.187 5.625 -31.852 1.00 80.00 189 LEU A CA 1
ATOM 1513 C C . LEU A 1 189 ? 37.775 6.033 -33.271 1.00 80.00 189 LEU A C 1
ATOM 1515 O O . LEU A 1 189 ? 38.469 5.702 -34.230 1.00 80.00 189 LEU A O 1
ATOM 1519 N N . ARG A 1 190 ? 36.682 6.795 -33.409 1.00 79.50 190 ARG A N 1
ATOM 1520 C CA . ARG A 1 190 ? 36.214 7.305 -34.705 1.00 79.50 190 ARG A CA 1
ATOM 1521 C C . ARG A 1 190 ? 37.162 8.332 -35.309 1.00 79.50 190 ARG A C 1
ATOM 1523 O O . ARG A 1 190 ? 37.416 8.259 -36.502 1.00 79.50 190 ARG A O 1
ATOM 1530 N N . GLN A 1 191 ? 37.704 9.243 -34.503 1.00 82.12 191 GLN A N 1
ATOM 1531 C CA . GLN A 1 191 ? 38.685 10.230 -34.971 1.00 82.12 191 GLN A CA 1
ATOM 1532 C C . GLN A 1 191 ? 39.975 9.585 -35.480 1.00 82.12 191 GLN A C 1
ATOM 1534 O O . GLN A 1 191 ? 40.617 10.126 -36.369 1.00 82.12 191 GLN A O 1
ATOM 1539 N N . ARG A 1 192 ? 40.362 8.434 -34.918 1.00 78.62 192 ARG A N 1
ATOM 1540 C CA . ARG A 1 192 ? 41.564 7.702 -35.331 1.00 78.62 192 ARG A CA 1
ATOM 1541 C C . ARG A 1 192 ? 41.359 6.849 -36.585 1.00 78.62 192 ARG A C 1
ATOM 1543 O O . ARG A 1 192 ? 42.334 6.546 -37.262 1.00 78.62 192 ARG A O 1
ATOM 1550 N N . ALA A 1 193 ? 40.125 6.418 -36.838 1.00 75.12 193 ALA A N 1
ATOM 1551 C CA . ALA A 1 193 ? 39.760 5.587 -37.983 1.00 75.12 193 ALA A CA 1
ATOM 1552 C C . ALA A 1 193 ? 39.391 6.394 -39.244 1.00 75.12 193 ALA A C 1
ATOM 1554 O O . ALA A 1 193 ? 39.255 5.790 -40.307 1.00 75.12 193 ALA A O 1
ATOM 1555 N N . ALA A 1 194 ? 39.177 7.708 -39.103 1.00 65.81 194 ALA A N 1
ATOM 1556 C CA . ALA A 1 194 ? 38.950 8.655 -40.196 1.00 65.81 194 ALA A CA 1
ATOM 1557 C C . ALA A 1 194 ? 40.271 9.045 -40.873 1.00 65.81 194 ALA A C 1
ATOM 1559 O O . ALA A 1 194 ? 40.253 9.181 -42.115 1.00 65.81 194 ALA A O 1
#

pLDDT: mean 74.17, std 8.3, range [36.28, 87.06]

Radius of gyration: 33.17 Å; chains: 1; bounding box: 84×29×77 Å

Foldseek 3Di:
DPDQLCVLLVADLVVFDLDLVVQVVSLVVLLVVLVVCLVPPPCNVVSVVSNVCSVVSCVQCPDDVPCRNVSSVVVCCVLCVVLLVLLVVCLVVQEDEPVNLVVSCVVSVHDSVVSVVSCVVVVRHYPPVRVPPVVVVVCVVPPPDDPPCVVVVVVVCVVVVVLVDRDPQCVLQVPHPDDPSVPDDPVVSVVSVD

Secondary structure (DSSP, 8-state):
----HHHHTT--BTTB---HHHHHHHHHHHHHHHHHTTT-TTTHHHHHHHHHTHHHHHHHHSSTT--HHHHHHHHHHHHHHHHHHHHHHHHTTSEEEHHHHHHHHHHHT--HHHHHHHHHHTTPEEE---S---HHHHHHHHTSSPPTTHHHHHHHHHHHHTTT-SSHHHHHTTTSS---GGGS-HHHHHHHH-